Protein AF-A4FJ03-F1 (afdb_monomer)

Solvent-accessible surface area (backbone atoms only — not comparable to full-atom values): 11197 Å² total; per-residue (Å²): 90,63,59,44,37,40,49,72,40,82,61,63,78,60,48,74,71,45,97,68,66,46,63,32,78,49,29,37,33,70,33,56,68,82,84,56,88,77,53,59,60,52,40,60,73,60,48,38,46,73,38,37,24,87,72,38,67,90,40,53,57,73,61,52,56,50,44,58,73,65,70,53,62,38,28,25,40,35,43,42,40,52,35,31,14,28,83,81,46,68,34,20,91,61,77,44,63,77,30,28,48,73,65,45,50,51,47,42,54,51,55,47,55,75,72,27,47,70,80,40,80,44,81,40,63,72,44,66,58,69,61,55,51,50,48,55,66,59,54,71,68,64,73,94,72,84,91,83,81,85,92,80,81,79,86,80,87,77,93,70,84,61,78,41,36,42,34,62,57,84,74,83,76,91,83,77,84,76,83,82,81,89,84,135

Nearest PDB structures (foldseek):
  6ksy-assembly2_C-2  TM=9.188E-01  e=6.940E-09  Zymomonas mobilis subsp. mobilis ZM4 = ATCC 31821
  8d27-assembly1_B  TM=8.259E-01  e=1.293E-06  Fusobacterium nucleatum subsp. nucleatum ATCC 25586
  5hja-assembly1_A  TM=8.657E-01  e=2.788E-05  Leishmania mexicana
  1wog-assembly1_D  TM=7.530E-01  e=7.429E-05  Deinococcus radiodurans
  3pzl-assembly1_B  TM=8.247E-01  e=4.629E-04  Thermoplasma volcanium GSS1

Structure (mmCIF, N/CA/C/O backbone):
data_AF-A4FJ03-F1
#
_entry.id   AF-A4FJ03-F1
#
loop_
_atom_site.group_PDB
_atom_site.id
_atom_site.type_symbol
_atom_site.label_atom_id
_atom_site.label_alt_id
_atom_site.label_comp_id
_atom_site.label_asym_id
_atom_site.label_entity_id
_atom_site.label_seq_id
_atom_site.pdbx_PDB_ins_code
_atom_site.Cartn_x
_atom_site.Cartn_y
_atom_site.Cartn_z
_atom_site.occupancy
_atom_site.B_iso_or_equiv
_atom_site.auth_seq_id
_atom_site.auth_comp_id
_atom_site.auth_asym_id
_atom_site.auth_atom_id
_atom_site.pdbx_PDB_model_num
ATOM 1 N N . MET A 1 1 ? -9.365 5.877 -9.205 1.00 68.94 1 MET A N 1
ATOM 2 C CA . MET A 1 1 ? -10.787 6.092 -8.825 1.00 68.94 1 MET A CA 1
ATOM 3 C C . MET A 1 1 ? -11.350 5.118 -7.791 1.00 68.94 1 MET A C 1
ATOM 5 O O . MET A 1 1 ? -12.146 5.593 -7.007 1.00 68.94 1 MET A O 1
ATOM 9 N N . ALA A 1 2 ? -11.037 3.813 -7.716 1.00 87.62 2 ALA A N 1
ATOM 10 C CA . ALA A 1 2 ? -11.718 2.992 -6.696 1.00 87.62 2 ALA A CA 1
ATOM 11 C C . ALA A 1 2 ? -11.346 3.271 -5.221 1.00 87.62 2 ALA A C 1
ATOM 13 O O . ALA A 1 2 ? -12.188 3.009 -4.383 1.00 87.62 2 ALA A O 1
ATOM 14 N N . VAL A 1 3 ? -10.202 3.879 -4.867 1.00 88.81 3 VAL A N 1
ATOM 15 C CA . VAL A 1 3 ? -9.975 4.347 -3.478 1.00 88.81 3 VAL A CA 1
ATOM 16 C C . VAL A 1 3 ? -10.935 5.485 -3.157 1.00 88.81 3 VAL A C 1
ATOM 18 O O . VAL A 1 3 ? -11.592 5.431 -2.132 1.00 88.81 3 VAL A O 1
ATOM 21 N N . ALA A 1 4 ? -11.108 6.427 -4.094 1.00 89.19 4 ALA A N 1
ATOM 22 C CA . ALA A 1 4 ? -12.116 7.476 -4.003 1.00 89.19 4 ALA A CA 1
ATOM 23 C C . ALA A 1 4 ? -13.517 6.865 -3.863 1.00 89.19 4 ALA A C 1
ATOM 25 O O . ALA A 1 4 ? -14.278 7.277 -2.999 1.00 89.19 4 ALA A O 1
ATOM 26 N N . ALA A 1 5 ? -13.830 5.827 -4.649 1.00 91.88 5 ALA A N 1
ATOM 27 C CA . ALA A 1 5 ? -15.105 5.128 -4.535 1.00 91.88 5 ALA A CA 1
ATOM 28 C C . ALA A 1 5 ? -15.288 4.494 -3.144 1.00 91.88 5 ALA A C 1
ATOM 30 O O . ALA A 1 5 ? -16.299 4.710 -2.483 1.00 91.88 5 ALA A O 1
ATOM 31 N N . LEU A 1 6 ? -14.279 3.772 -2.658 1.00 92.69 6 LEU A N 1
ATOM 32 C CA . LEU A 1 6 ? -14.302 3.150 -1.338 1.00 92.69 6 LEU A CA 1
ATOM 33 C C . LEU A 1 6 ? -14.441 4.177 -0.214 1.00 92.69 6 LEU A C 1
ATOM 35 O O . LEU A 1 6 ? -15.048 3.850 0.797 1.00 92.69 6 LEU A O 1
ATOM 39 N N . THR A 1 7 ? -13.952 5.405 -0.389 1.00 92.56 7 THR A N 1
ATOM 40 C CA . THR A 1 7 ? -14.079 6.485 0.600 1.00 92.56 7 THR A CA 1
ATOM 41 C C . THR A 1 7 ? -15.300 7.389 0.403 1.00 92.56 7 THR A C 1
ATOM 43 O O . THR A 1 7 ? -15.444 8.386 1.104 1.00 92.56 7 THR A O 1
ATOM 46 N N . GLY A 1 8 ? -16.228 7.028 -0.491 1.00 92.06 8 GLY A N 1
ATOM 47 C CA . GLY A 1 8 ? -17.491 7.753 -0.682 1.00 92.06 8 GLY A CA 1
ATOM 48 C C . GLY A 1 8 ? -17.429 8.933 -1.658 1.00 92.06 8 GLY A C 1
ATOM 49 O O . GLY A 1 8 ? -18.324 9.776 -1.662 1.00 92.06 8 GLY A O 1
ATOM 50 N N . HIS A 1 9 ? -16.398 9.000 -2.497 1.00 89.50 9 HIS A N 1
ATOM 51 C CA . HIS A 1 9 ? -16.219 10.016 -3.534 1.00 89.50 9 HIS A CA 1
ATOM 52 C C . HIS A 1 9 ? -16.347 9.423 -4.949 1.00 89.50 9 HIS A C 1
ATOM 54 O O . HIS A 1 9 ? -16.218 8.219 -5.172 1.00 89.50 9 HIS A O 1
ATOM 60 N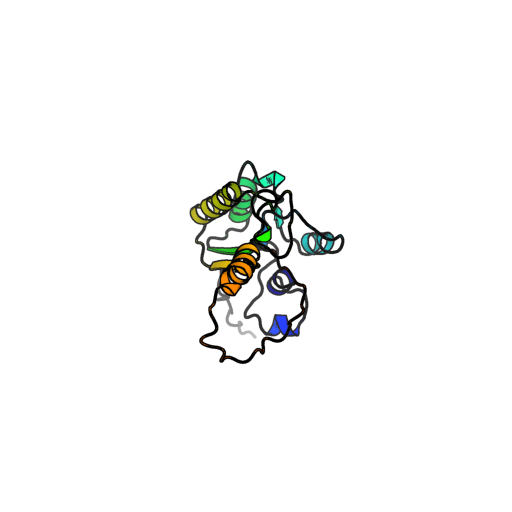 N . GLY A 1 10 ? -16.564 10.278 -5.947 1.00 87.25 10 GLY A N 1
ATOM 61 C CA . GLY A 1 10 ? -16.656 9.871 -7.351 1.00 87.25 10 GLY A CA 1
ATOM 62 C C . GLY A 1 10 ? -18.088 9.625 -7.828 1.00 87.25 10 GLY A C 1
ATOM 63 O O . GLY A 1 10 ? -19.012 10.316 -7.412 1.00 87.25 10 GLY A O 1
ATOM 64 N N . ASP A 1 11 ? -18.244 8.691 -8.766 1.00 90.75 11 ASP A N 1
ATOM 65 C CA . ASP A 1 11 ? -19.493 8.462 -9.501 1.00 90.75 11 ASP A CA 1
ATOM 66 C C . ASP A 1 11 ? -20.596 7.852 -8.602 1.00 90.75 11 ASP A C 1
ATOM 68 O O . ASP A 1 11 ? -20.376 6.768 -8.047 1.00 90.75 11 ASP A O 1
ATOM 72 N N . PRO A 1 12 ? -21.773 8.498 -8.463 1.00 92.75 12 PRO A N 1
ATOM 73 C CA . PRO A 1 12 ? -22.887 7.985 -7.664 1.00 92.75 12 PRO A CA 1
ATOM 74 C C . PRO A 1 12 ? -23.371 6.593 -8.084 1.00 92.75 12 PRO A C 1
ATOM 76 O O . PRO A 1 12 ? -23.696 5.789 -7.213 1.00 92.75 12 PRO A O 1
ATOM 79 N N . ASP A 1 13 ? -23.352 6.268 -9.379 1.00 95.00 13 ASP A N 1
ATOM 80 C CA . ASP A 1 13 ? -23.818 4.967 -9.871 1.00 95.00 13 ASP A CA 1
ATOM 81 C C . ASP A 1 13 ? -22.894 3.841 -9.382 1.00 95.00 13 ASP A C 1
ATOM 83 O O . ASP A 1 13 ? -23.335 2.722 -9.131 1.00 95.00 13 ASP A O 1
ATOM 87 N N . VAL A 1 14 ? -21.599 4.129 -9.207 1.00 93.12 14 VAL A N 1
ATOM 88 C CA . VAL A 1 14 ? -20.645 3.185 -8.607 1.00 93.12 14 VAL A CA 1
ATOM 89 C C . VAL A 1 14 ? -20.855 3.093 -7.097 1.00 93.12 14 VAL A C 1
ATOM 91 O O . VAL A 1 14 ? -20.795 1.995 -6.547 1.00 93.12 14 VAL A O 1
ATOM 94 N N . GLN A 1 15 ? -21.119 4.221 -6.432 1.00 92.19 15 GLN A N 1
ATOM 95 C CA . GLN A 1 15 ? -21.373 4.265 -4.988 1.00 92.19 15 GLN A CA 1
ATOM 96 C C . GLN A 1 15 ? -22.593 3.430 -4.592 1.00 92.19 15 GLN A C 1
ATOM 98 O O . GLN A 1 15 ? -22.528 2.677 -3.625 1.00 92.19 15 GLN A O 1
ATOM 103 N N . GLU A 1 16 ? -23.677 3.503 -5.366 1.00 95.31 16 GLU A N 1
ATOM 104 C CA . GLU A 1 16 ? -24.904 2.734 -5.116 1.00 95.31 16 GLU A CA 1
ATOM 105 C C . GLU A 1 16 ? -24.701 1.211 -5.206 1.00 95.31 16 GLU A C 1
ATOM 107 O O . GLU A 1 16 ? -25.485 0.446 -4.640 1.00 95.31 16 GLU A O 1
ATOM 112 N N . LEU A 1 17 ? -23.643 0.753 -5.886 1.00 95.75 17 LEU A N 1
ATOM 113 C CA . LEU A 1 17 ? -23.287 -0.666 -5.979 1.00 95.75 17 LEU A CA 1
ATOM 114 C C . LEU A 1 17 ? -22.451 -1.156 -4.789 1.00 95.75 17 LEU A C 1
ATOM 116 O O . LEU A 1 17 ? -22.337 -2.370 -4.588 1.00 95.75 17 LEU A O 1
ATOM 120 N N . LEU A 1 18 ? -21.839 -0.250 -4.020 1.00 93.75 18 LEU A N 1
ATOM 121 C CA . LEU A 1 18 ? -21.012 -0.617 -2.877 1.00 93.75 18 LEU A CA 1
ATOM 122 C C . LEU A 1 18 ? -21.900 -0.933 -1.664 1.00 93.75 18 LEU A C 1
ATOM 124 O O . LEU A 1 18 ? -22.773 -0.144 -1.308 1.00 93.75 18 LEU A O 1
ATOM 128 N N . PRO A 1 19 ? -21.667 -2.057 -0.964 1.00 94.38 19 PRO A N 1
ATOM 129 C CA . PRO A 1 19 ? -22.445 -2.392 0.228 1.00 94.38 19 PRO A CA 1
ATOM 130 C C . PRO A 1 19 ? -22.163 -1.443 1.404 1.00 94.38 19 PRO A C 1
ATOM 132 O O . PRO A 1 19 ? -22.978 -1.346 2.319 1.00 94.38 19 PRO A O 1
ATOM 135 N N . ALA A 1 20 ? -21.001 -0.784 1.399 1.00 93.94 20 ALA A N 1
ATOM 136 C CA . ALA A 1 20 ? -20.581 0.223 2.364 1.00 93.94 20 ALA A CA 1
ATOM 137 C C . ALA A 1 20 ? -19.371 1.002 1.822 1.00 93.94 20 ALA A C 1
ATOM 139 O O . ALA A 1 20 ? -18.663 0.529 0.930 1.00 93.94 20 ALA A O 1
ATOM 140 N N . THR A 1 21 ? -19.104 2.157 2.427 1.00 93.69 21 THR A N 1
ATOM 141 C CA . THR A 1 21 ? -17.861 2.920 2.271 1.00 93.69 21 THR A CA 1
ATOM 142 C C . THR A 1 21 ? -16.970 2.763 3.508 1.00 93.69 21 THR A C 1
ATOM 144 O O . THR A 1 21 ? -17.411 2.336 4.580 1.00 93.69 21 THR A O 1
ATOM 147 N N . VAL A 1 22 ? -15.694 3.101 3.352 1.00 92.75 22 VAL A N 1
ATOM 148 C CA . VAL A 1 22 ? -14.667 3.115 4.393 1.00 92.75 22 VAL A CA 1
ATOM 149 C C . VAL A 1 22 ? -14.332 4.565 4.713 1.00 92.75 22 VAL A C 1
ATOM 151 O O . VAL A 1 22 ? -14.147 5.382 3.816 1.00 92.75 22 VAL A O 1
ATOM 154 N N . SER A 1 23 ? -14.248 4.889 5.999 1.00 93.06 23 SER A N 1
ATOM 155 C CA . SER A 1 23 ? -13.861 6.231 6.427 1.00 93.06 23 SER A CA 1
ATOM 156 C C . SER A 1 23 ? -12.424 6.551 5.973 1.00 93.06 23 SER A C 1
ATOM 158 O O . SER A 1 23 ? -11.557 5.687 6.139 1.00 93.06 23 SER A O 1
ATOM 160 N N . PRO A 1 24 ? -12.137 7.743 5.414 1.00 92.12 24 PRO A N 1
ATOM 161 C CA . PRO A 1 24 ? -10.805 8.090 4.907 1.00 92.12 24 PRO A CA 1
ATOM 162 C C . PRO A 1 24 ? -9.660 7.950 5.921 1.00 92.12 24 PRO A C 1
ATOM 164 O O . PRO A 1 24 ? -8.571 7.528 5.547 1.00 92.12 24 PRO A O 1
ATOM 167 N N . ASP A 1 25 ? -9.912 8.214 7.207 1.00 91.62 25 ASP A N 1
ATOM 168 C CA . ASP A 1 25 ? -8.947 8.055 8.309 1.00 91.62 25 ASP A CA 1
ATOM 169 C C . ASP A 1 25 ? -8.530 6.593 8.551 1.00 91.62 25 ASP A C 1
ATOM 171 O O . ASP A 1 25 ? -7.513 6.332 9.194 1.00 91.62 25 ASP A O 1
ATOM 175 N N . ARG A 1 26 ? -9.289 5.638 8.000 1.00 94.81 26 ARG A N 1
ATOM 176 C CA . ARG A 1 26 ? -8.993 4.197 8.012 1.00 94.81 26 ARG A CA 1
ATOM 177 C C . ARG A 1 26 ? -8.372 3.707 6.704 1.00 94.81 26 ARG A C 1
ATOM 179 O O . ARG A 1 26 ? -8.191 2.509 6.517 1.00 94.81 26 ARG A O 1
ATOM 186 N N . VAL A 1 27 ? -8.023 4.608 5.791 1.00 95.06 27 VAL A N 1
ATOM 187 C CA . VAL A 1 27 ? -7.336 4.274 4.542 1.00 95.06 27 VAL A CA 1
ATOM 188 C C . VAL A 1 27 ? -5.944 4.893 4.552 1.00 95.06 27 VAL A C 1
ATOM 190 O O . VAL A 1 27 ? -5.784 6.077 4.840 1.00 95.06 27 VAL A O 1
ATOM 193 N N . ALA A 1 28 ? -4.939 4.090 4.197 1.00 94.94 28 ALA A N 1
ATOM 194 C CA . ALA A 1 28 ? -3.577 4.560 3.999 1.00 94.94 28 ALA A CA 1
ATOM 195 C C . ALA A 1 28 ? -3.075 4.242 2.584 1.00 94.94 28 ALA A C 1
ATOM 197 O O . ALA A 1 28 ? -3.330 3.179 2.016 1.00 94.94 28 ALA A O 1
ATOM 198 N N . LEU A 1 29 ? -2.315 5.164 2.006 1.00 94.38 29 LEU A N 1
ATOM 199 C CA . LEU A 1 29 ? -1.555 4.940 0.782 1.00 94.38 29 LEU A CA 1
ATOM 200 C C . LEU A 1 29 ? -0.096 4.698 1.166 1.00 94.38 29 LEU A C 1
ATOM 202 O O . LEU A 1 29 ? 0.567 5.591 1.682 1.00 94.38 29 LEU A O 1
ATOM 206 N N . VAL A 1 30 ? 0.402 3.485 0.940 1.00 95.75 30 VAL A N 1
ATOM 207 C CA . VAL A 1 30 ? 1.721 3.044 1.416 1.00 95.75 30 VAL A CA 1
ATOM 208 C C . VAL A 1 30 ? 2.661 2.858 0.227 1.00 95.75 30 VAL A C 1
ATOM 210 O O . VAL A 1 30 ? 2.329 2.137 -0.709 1.00 95.75 30 VAL A O 1
ATOM 213 N N . GLY A 1 31 ? 3.834 3.493 0.267 1.00 93.88 31 GLY A N 1
ATOM 214 C CA . GLY A 1 31 ? 4.833 3.443 -0.807 1.00 93.88 31 GLY A CA 1
ATOM 215 C C . GLY A 1 31 ? 4.551 4.402 -1.967 1.00 93.88 31 GLY A C 1
ATOM 216 O O . GLY A 1 31 ? 5.030 4.194 -3.078 1.00 93.88 31 GLY A O 1
ATOM 217 N N . LEU A 1 32 ? 3.769 5.453 -1.733 1.00 88.62 32 LEU A N 1
ATOM 218 C CA . LEU A 1 32 ? 3.330 6.376 -2.776 1.00 88.62 32 LEU A CA 1
ATOM 219 C C . LEU A 1 32 ? 4.473 7.301 -3.236 1.00 88.62 32 LEU A C 1
ATOM 221 O O . LEU A 1 32 ? 5.023 8.042 -2.427 1.00 88.62 32 LEU A O 1
ATOM 225 N N . HIS A 1 33 ? 4.840 7.254 -4.524 1.00 86.75 33 HIS A N 1
ATOM 226 C CA . HIS A 1 33 ? 6.051 7.926 -5.042 1.00 86.75 33 HIS A CA 1
ATOM 227 C C . HIS A 1 33 ? 5.949 8.484 -6.467 1.00 86.75 33 HIS A C 1
ATOM 229 O O . HIS A 1 33 ? 6.911 9.036 -6.993 1.00 86.75 33 HIS A O 1
ATOM 235 N N . SER A 1 34 ? 4.781 8.369 -7.090 1.00 76.81 34 SER A N 1
ATOM 236 C CA . SER A 1 34 ? 4.506 8.895 -8.423 1.00 76.81 34 SER A CA 1
ATOM 237 C C . SER A 1 34 ? 3.110 9.514 -8.393 1.00 76.81 34 SER A C 1
ATOM 239 O O . SER A 1 34 ? 2.159 8.870 -7.953 1.00 76.81 34 SER A O 1
ATOM 241 N N . TRP A 1 35 ? 2.989 10.780 -8.780 1.00 68.94 35 TRP A N 1
ATOM 242 C CA . TRP A 1 35 ? 1.740 11.539 -8.729 1.00 68.94 35 TRP A CA 1
ATOM 243 C C . TRP A 1 35 ? 1.594 12.415 -9.966 1.00 68.94 35 TRP A C 1
ATOM 245 O O . TRP A 1 35 ? 2.586 12.807 -10.586 1.00 68.94 35 TRP A O 1
ATOM 255 N N . THR A 1 36 ? 0.351 12.783 -10.263 1.00 61.31 36 THR A N 1
ATOM 256 C CA . THR A 1 36 ? 0.040 13.975 -11.052 1.00 61.31 36 THR A CA 1
ATOM 257 C C . THR A 1 36 ? -0.400 15.114 -10.125 1.00 61.31 36 THR A C 1
ATOM 259 O O . THR A 1 36 ? -0.821 14.874 -8.993 1.00 61.31 36 THR A O 1
ATOM 262 N N . ASP A 1 37 ? -0.295 16.364 -10.585 1.00 56.03 37 ASP A N 1
ATOM 263 C CA . ASP A 1 37 ? -0.605 17.554 -9.772 1.00 56.03 37 ASP A CA 1
ATOM 264 C C . ASP A 1 37 ? -2.053 17.570 -9.232 1.00 56.03 37 ASP A C 1
ATOM 266 O O . ASP A 1 37 ? -2.319 18.166 -8.188 1.00 56.03 37 ASP A O 1
ATOM 270 N N . ASP A 1 38 ? -2.979 16.873 -9.899 1.00 58.91 38 ASP A N 1
ATOM 271 C CA . ASP A 1 38 ? -4.396 16.785 -9.522 1.00 58.91 38 ASP A CA 1
ATOM 272 C C . ASP A 1 38 ? -4.673 15.757 -8.409 1.00 58.91 38 ASP A C 1
ATOM 274 O O . ASP A 1 38 ? -5.737 15.769 -7.784 1.00 58.91 38 ASP A O 1
ATOM 278 N N . ASP A 1 39 ? -3.737 14.848 -8.144 1.00 64.62 39 ASP A N 1
ATOM 279 C CA . ASP A 1 39 ? -3.959 13.746 -7.212 1.00 64.62 39 ASP A CA 1
ATOM 280 C C . ASP A 1 39 ? -3.667 14.149 -5.745 1.00 64.62 39 ASP A C 1
ATOM 282 O O . ASP A 1 39 ? -4.349 13.699 -4.819 1.00 64.62 39 ASP A O 1
ATOM 286 N N . PHE A 1 40 ? -2.696 15.049 -5.533 1.00 58.91 40 PHE A N 1
ATOM 287 C CA . PHE A 1 40 ? -2.266 15.539 -4.212 1.00 58.91 40 PHE A CA 1
ATOM 288 C C . PHE A 1 40 ? -3.360 16.277 -3.416 1.00 58.91 40 PHE A C 1
ATOM 290 O O . PHE A 1 40 ? -3.525 15.981 -2.228 1.00 58.91 40 PHE A O 1
ATOM 297 N N . PRO A 1 41 ? -4.110 17.231 -4.010 1.00 63.53 41 PRO A N 1
ATOM 298 C CA . PRO A 1 41 ? -5.115 17.998 -3.278 1.00 63.53 41 PRO A CA 1
ATOM 299 C C . PRO A 1 41 ? -6.234 17.111 -2.733 1.00 63.53 41 PRO A C 1
ATOM 301 O O . PRO A 1 41 ? -6.651 17.293 -1.596 1.00 63.53 41 PRO A O 1
ATOM 304 N N . ASN A 1 42 ? -6.655 16.108 -3.506 1.00 73.50 42 ASN A N 1
ATOM 305 C CA . ASN A 1 42 ? -7.782 15.244 -3.161 1.00 73.50 42 ASN A CA 1
ATOM 306 C C . ASN A 1 42 ? -7.478 14.336 -1.962 1.00 73.50 42 ASN A C 1
ATOM 308 O O . ASN A 1 42 ? -8.279 14.242 -1.041 1.00 73.50 42 ASN A O 1
ATOM 312 N N . VAL A 1 43 ? -6.309 13.688 -1.933 1.00 76.62 43 VAL A N 1
ATOM 313 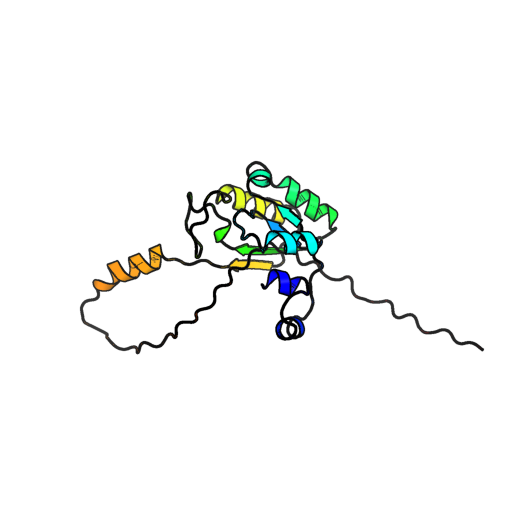C CA . VAL A 1 43 ? -5.944 12.769 -0.835 1.00 76.62 43 VAL A CA 1
ATOM 314 C C . VAL A 1 43 ? -5.797 13.518 0.488 1.00 76.62 43 VAL A C 1
ATOM 316 O O . VAL A 1 43 ? -6.306 13.058 1.512 1.00 76.62 43 VAL A O 1
ATOM 319 N N . ALA A 1 44 ? -5.172 14.698 0.454 1.00 75.88 44 ALA A N 1
ATOM 320 C CA . ALA A 1 44 ? -5.057 15.558 1.625 1.00 75.88 44 ALA A CA 1
ATOM 321 C C . ALA A 1 44 ? -6.419 16.129 2.064 1.00 75.88 44 ALA A C 1
ATOM 323 O O . ALA A 1 44 ? -6.716 16.135 3.256 1.00 75.88 44 ALA A O 1
ATOM 324 N N . GLU A 1 45 ? -7.261 16.571 1.122 1.00 84.94 45 GLU A N 1
ATOM 325 C CA . GLU A 1 45 ? -8.607 17.092 1.405 1.00 84.94 45 GLU A CA 1
ATOM 326 C C . GLU A 1 45 ? -9.523 16.025 2.014 1.00 84.94 45 GLU A C 1
ATOM 328 O O . GLU A 1 45 ? -10.281 16.314 2.939 1.00 84.94 45 GLU A O 1
ATOM 333 N N . TRP A 1 46 ? -9.431 14.783 1.536 1.00 87.12 46 TRP A N 1
ATOM 334 C CA . TRP A 1 46 ? -10.233 13.673 2.049 1.00 87.12 46 TRP A CA 1
ATOM 335 C C . TRP A 1 46 ? -9.724 13.143 3.392 1.00 87.12 46 TRP A C 1
ATOM 337 O O . TRP A 1 46 ? -10.443 12.399 4.049 1.00 87.12 46 TRP A O 1
ATOM 347 N N . GLY A 1 47 ? -8.520 13.529 3.828 1.00 88.44 47 GLY A N 1
ATOM 348 C CA . GLY A 1 47 ? -7.930 13.069 5.087 1.00 88.44 47 GLY A CA 1
ATOM 349 C C . GLY A 1 47 ? -7.373 11.645 5.022 1.00 88.44 47 GLY A C 1
ATOM 350 O O . GLY A 1 47 ? -7.313 10.966 6.045 1.00 88.44 47 GLY A O 1
ATOM 351 N N . ILE A 1 48 ? -6.982 11.184 3.830 1.00 91.00 48 ILE A N 1
ATOM 352 C CA . ILE A 1 48 ? -6.343 9.878 3.641 1.00 91.00 48 ILE A CA 1
ATOM 353 C C . ILE A 1 48 ? -4.862 10.004 4.003 1.00 91.00 48 ILE A C 1
ATOM 355 O O . ILE A 1 48 ? -4.153 10.868 3.482 1.00 91.00 48 ILE A O 1
ATOM 359 N N . GLN A 1 49 ? -4.376 9.113 4.867 1.00 91.44 49 GLN A N 1
ATOM 360 C CA . GLN A 1 49 ? -2.966 9.101 5.243 1.00 91.44 49 GLN A CA 1
ATOM 361 C C . GLN A 1 49 ? -2.114 8.558 4.087 1.00 91.44 49 GLN A C 1
ATOM 363 O O . GLN A 1 49 ? -2.471 7.571 3.446 1.00 91.44 49 GLN A O 1
ATOM 368 N N . SER A 1 50 ? -0.954 9.159 3.831 1.00 92.06 50 SER A N 1
ATOM 369 C CA . SER A 1 50 ? 0.002 8.656 2.840 1.00 92.06 50 SER A CA 1
ATOM 370 C C . SER A 1 50 ? 1.397 8.530 3.432 1.00 92.06 50 SER A C 1
ATOM 372 O O . SER A 1 50 ? 1.804 9.391 4.208 1.00 92.06 50 SER A O 1
ATOM 374 N N . PHE A 1 51 ? 2.123 7.498 3.014 1.00 94.00 51 PHE A N 1
ATOM 375 C CA . PHE A 1 51 ? 3.505 7.231 3.391 1.00 94.00 51 PHE A CA 1
ATOM 376 C C . PHE A 1 51 ? 4.330 6.987 2.127 1.00 94.00 51 PHE A C 1
ATOM 378 O O . PHE A 1 51 ? 4.027 6.077 1.344 1.00 94.00 51 PHE A O 1
ATOM 385 N N . GLY A 1 52 ? 5.362 7.799 1.920 1.00 94.12 52 GLY A N 1
ATOM 386 C CA . GLY A 1 52 ? 6.274 7.653 0.787 1.00 94.12 52 GLY A CA 1
ATOM 387 C C . GLY A 1 52 ? 7.346 6.585 1.030 1.00 94.12 52 GLY A C 1
ATOM 388 O O . GLY A 1 52 ? 7.569 6.180 2.174 1.00 94.12 52 GLY A O 1
ATOM 389 N N . PRO A 1 53 ? 8.066 6.131 -0.013 1.00 95.00 53 PRO A N 1
ATOM 390 C CA . PRO A 1 53 ? 9.166 5.190 0.153 1.00 95.00 53 PRO A CA 1
ATOM 391 C C . PRO A 1 53 ? 10.212 5.669 1.153 1.00 95.00 53 PRO A C 1
ATOM 393 O O . PRO A 1 53 ? 10.614 4.885 2.001 1.00 95.00 53 PRO A O 1
ATOM 396 N N . ASP A 1 54 ? 10.603 6.944 1.131 1.00 95.62 54 ASP A N 1
ATOM 397 C CA . ASP A 1 54 ? 11.663 7.474 2.003 1.00 95.62 54 ASP A CA 1
ATOM 398 C C . ASP A 1 54 ? 11.365 7.316 3.503 1.00 95.62 54 ASP A C 1
ATOM 400 O O . ASP A 1 54 ? 12.277 7.078 4.294 1.00 95.62 54 ASP A O 1
ATOM 404 N N . GLU A 1 55 ? 10.090 7.364 3.894 1.00 96.69 55 GLU A N 1
ATOM 405 C CA . GLU A 1 55 ? 9.648 7.115 5.273 1.00 96.69 55 GLU A CA 1
ATOM 406 C C . GLU A 1 55 ? 9.701 5.627 5.642 1.00 96.69 55 GLU A C 1
ATOM 408 O O . GLU A 1 55 ? 9.795 5.263 6.816 1.00 96.69 55 GLU A O 1
ATOM 413 N N . LEU A 1 56 ? 9.641 4.762 4.629 1.00 97.50 56 LEU A N 1
ATOM 414 C CA . LEU A 1 56 ? 9.406 3.335 4.768 1.00 97.50 56 LEU A CA 1
ATOM 415 C C . LEU A 1 56 ? 10.625 2.471 4.443 1.00 97.50 56 LEU A C 1
ATOM 417 O O . LEU A 1 56 ? 10.653 1.314 4.839 1.00 97.50 56 LEU A O 1
ATOM 421 N N . ARG A 1 57 ? 11.665 2.967 3.762 1.00 96.44 57 ARG A N 1
ATOM 422 C CA . ARG A 1 57 ? 12.827 2.136 3.374 1.00 96.44 57 ARG A CA 1
ATOM 423 C C . ARG A 1 57 ? 13.475 1.442 4.571 1.00 96.44 57 ARG A C 1
ATOM 425 O O . ARG A 1 57 ? 13.714 0.234 4.557 1.00 96.44 57 ARG A O 1
ATOM 432 N N . ALA A 1 58 ? 13.679 2.185 5.656 1.00 97.69 58 ALA A N 1
ATOM 433 C CA . ALA A 1 58 ? 14.363 1.688 6.848 1.00 97.69 58 ALA A CA 1
ATOM 434 C C . ALA A 1 58 ? 13.438 1.035 7.892 1.00 97.69 58 ALA A C 1
ATOM 436 O O . ALA A 1 58 ? 13.932 0.360 8.794 1.00 97.69 58 ALA A O 1
ATOM 437 N N . THR A 1 59 ? 12.121 1.251 7.823 1.00 98.06 59 THR A N 1
ATOM 438 C CA . THR A 1 59 ? 11.193 0.872 8.899 1.00 98.06 59 THR A CA 1
ATOM 439 C C . THR A 1 59 ? 9.743 0.812 8.424 1.00 98.06 59 THR A C 1
ATOM 441 O O . THR A 1 59 ? 9.369 1.508 7.492 1.00 98.06 59 THR A O 1
ATOM 444 N N . THR A 1 60 ? 8.905 0.025 9.099 1.00 98.12 60 THR A N 1
ATOM 445 C CA . THR A 1 60 ? 7.441 0.022 8.901 1.00 98.12 60 THR A CA 1
ATOM 446 C C . THR A 1 60 ? 6.716 0.846 9.977 1.00 98.12 60 THR A C 1
ATOM 448 O O . THR A 1 60 ? 5.494 0.974 9.954 1.00 98.12 60 THR A O 1
ATOM 451 N N . ARG A 1 61 ? 7.449 1.440 10.935 1.00 98.25 61 ARG A N 1
ATOM 452 C CA . ARG A 1 61 ? 6.844 2.096 12.106 1.00 98.25 61 ARG A CA 1
ATOM 453 C C . ARG A 1 61 ? 5.770 3.145 11.802 1.00 98.25 61 ARG A C 1
ATOM 455 O O . ARG A 1 61 ? 4.740 3.048 12.456 1.00 98.25 61 ARG A O 1
ATOM 462 N N . PRO A 1 62 ? 5.927 4.063 10.828 1.00 97.88 62 PRO A N 1
ATOM 463 C CA . PRO A 1 62 ? 4.890 5.057 10.540 1.00 97.88 62 PRO A CA 1
ATOM 464 C C . PRO A 1 62 ? 3.522 4.435 10.214 1.00 97.88 62 PRO A C 1
ATOM 466 O O . PRO A 1 62 ? 2.493 4.911 10.688 1.00 97.88 62 PRO A O 1
ATOM 469 N N . VAL A 1 63 ? 3.516 3.326 9.464 1.00 97.00 63 VAL A N 1
ATOM 470 C CA . VAL A 1 63 ? 2.291 2.588 9.113 1.00 97.00 63 VAL A CA 1
ATOM 471 C C . VAL A 1 63 ? 1.708 1.890 10.338 1.00 97.00 63 VAL A C 1
ATOM 473 O O . VAL A 1 63 ? 0.500 1.930 10.544 1.00 97.00 63 VAL A O 1
ATOM 476 N N . LEU A 1 64 ? 2.555 1.274 11.167 1.00 97.38 64 LEU A N 1
ATOM 477 C CA . LEU A 1 64 ? 2.111 0.575 12.376 1.00 97.38 64 LEU A CA 1
ATOM 478 C C . LEU A 1 64 ? 1.563 1.537 13.438 1.00 97.38 64 LEU A C 1
ATOM 480 O O . LEU A 1 64 ? 0.559 1.227 14.067 1.00 97.38 64 LEU A O 1
ATOM 484 N N . ASP A 1 65 ? 2.192 2.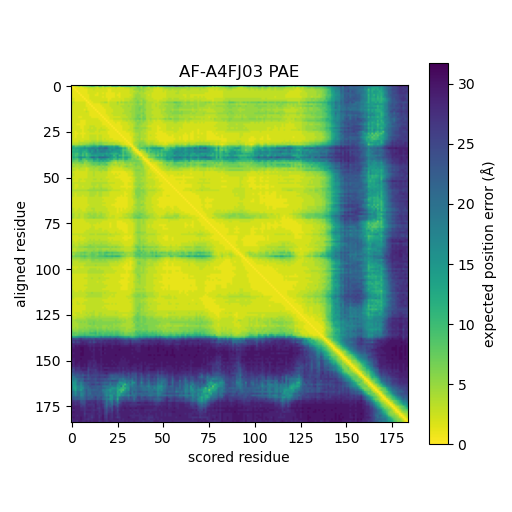702 13.617 1.00 97.81 65 ASP A N 1
ATOM 485 C CA . ASP A 1 65 ? 1.732 3.744 14.544 1.00 97.81 65 ASP A CA 1
ATOM 486 C C . ASP A 1 65 ? 0.356 4.277 14.114 1.00 97.81 65 ASP A C 1
ATOM 488 O O . ASP A 1 65 ? -0.544 4.440 14.938 1.00 97.81 65 ASP A O 1
ATOM 492 N N . TRP A 1 66 ? 0.171 4.505 12.809 1.00 97.06 66 TRP A N 1
ATOM 493 C CA . TRP A 1 66 ? -1.129 4.877 12.252 1.00 97.06 66 TRP A CA 1
ATOM 494 C C . TRP A 1 66 ? -2.170 3.775 12.463 1.00 97.06 66 TRP A C 1
ATOM 496 O O . TRP A 1 66 ? -3.257 4.059 12.966 1.00 97.06 66 TRP A O 1
ATOM 506 N N . LEU A 1 67 ? -1.835 2.522 12.143 1.00 95.81 67 LEU A N 1
ATOM 507 C CA . LEU A 1 67 ? -2.741 1.385 12.301 1.00 95.81 67 LEU A CA 1
ATOM 508 C C . LEU A 1 67 ? -3.193 1.230 13.759 1.00 95.81 67 LEU A C 1
ATOM 510 O O . LEU A 1 67 ? -4.389 1.096 14.016 1.00 95.81 67 LEU A O 1
ATOM 514 N N . GLU A 1 68 ? -2.267 1.337 14.714 1.00 95.31 68 GLU A N 1
ATOM 515 C CA . GLU A 1 68 ? -2.573 1.314 16.146 1.00 95.31 68 GLU A CA 1
ATOM 516 C C . GLU A 1 68 ? -3.505 2.470 16.546 1.00 95.31 68 GLU A C 1
ATOM 518 O O . GLU A 1 68 ? -4.502 2.250 17.238 1.00 95.31 68 GLU A O 1
ATOM 523 N N . ALA A 1 69 ? -3.250 3.686 16.049 1.00 95.62 69 ALA A N 1
ATOM 524 C CA . ALA A 1 69 ? -4.079 4.859 16.328 1.00 95.62 69 ALA A CA 1
ATOM 525 C C . ALA A 1 69 ? -5.521 4.731 15.800 1.00 95.62 69 ALA A C 1
ATOM 527 O O . ALA A 1 69 ? -6.438 5.301 16.395 1.00 95.62 69 ALA A O 1
ATOM 528 N N . THR A 1 70 ? -5.749 3.964 14.727 1.00 93.94 70 THR A N 1
ATOM 529 C CA . THR A 1 70 ? -7.112 3.698 14.227 1.00 93.94 70 THR A CA 1
ATOM 530 C C . THR A 1 70 ? -7.926 2.766 15.137 1.00 93.94 70 THR A C 1
ATOM 532 O O . THR A 1 70 ? -9.156 2.721 15.033 1.00 93.94 70 THR A O 1
ATOM 535 N N . GLY A 1 71 ? -7.266 1.998 16.016 1.00 92.50 71 GLY A N 1
ATOM 536 C CA . GLY A 1 71 ? -7.895 0.959 16.839 1.00 92.50 71 GLY A CA 1
ATOM 537 C C . GLY A 1 71 ? -8.371 -0.268 16.048 1.00 92.50 71 GLY A C 1
ATOM 538 O O . GLY A 1 71 ? -9.160 -1.068 16.558 1.00 92.50 71 GLY A O 1
ATOM 539 N N . CYS A 1 72 ? -7.932 -0.412 14.798 1.00 89.94 72 CYS A N 1
ATOM 540 C CA . CYS A 1 72 ? -8.291 -1.519 13.926 1.00 89.94 72 CYS A CA 1
ATOM 541 C C . CYS A 1 72 ? -7.600 -2.829 14.305 1.00 89.94 72 CYS A C 1
ATOM 543 O O . CYS A 1 72 ? -6.387 -2.874 14.465 1.00 89.94 72 CYS A O 1
ATOM 545 N N . SER A 1 73 ? -8.367 -3.920 14.367 1.00 88.06 73 SER A N 1
ATOM 546 C CA . SER A 1 73 ? -7.837 -5.278 14.578 1.00 88.06 73 SER A CA 1
ATOM 547 C C . SER A 1 73 ? -7.778 -6.127 13.308 1.00 88.06 73 SER A C 1
ATOM 549 O O . SER A 1 73 ? -7.174 -7.197 13.320 1.00 88.06 73 SER A O 1
ATOM 551 N N . ARG A 1 74 ? -8.414 -5.668 12.224 1.00 95.88 74 ARG A N 1
ATOM 552 C CA . ARG A 1 74 ? -8.463 -6.339 10.923 1.00 95.88 74 ARG A CA 1
ATOM 553 C C . ARG A 1 74 ? -8.020 -5.384 9.832 1.00 95.88 74 ARG A C 1
ATOM 555 O O . ARG A 1 74 ? -8.391 -4.213 9.850 1.00 95.88 74 ARG A O 1
ATOM 562 N N . VAL A 1 75 ? -7.276 -5.899 8.868 1.00 96.56 75 VAL A N 1
ATOM 563 C CA . VAL A 1 75 ? -6.739 -5.123 7.755 1.00 96.56 75 VAL A CA 1
ATOM 564 C C . VAL A 1 75 ? -7.005 -5.845 6.440 1.00 96.56 75 VAL A C 1
ATOM 566 O O . VAL A 1 75 ? -6.958 -7.070 6.356 1.00 96.56 75 VAL A O 1
ATOM 569 N N . ALA A 1 76 ? -7.291 -5.077 5.395 1.00 97.31 76 ALA A N 1
ATOM 570 C CA . ALA A 1 76 ? -7.213 -5.557 4.027 1.00 97.31 76 ALA A CA 1
ATOM 571 C C . ALA A 1 76 ? -6.005 -4.896 3.356 1.00 97.31 76 ALA A C 1
ATOM 573 O O . ALA A 1 76 ? -5.681 -3.738 3.610 1.00 97.31 76 ALA A O 1
ATOM 574 N N . ILE A 1 77 ? -5.307 -5.646 2.515 1.00 97.06 77 ILE A N 1
ATOM 575 C CA . ILE A 1 77 ? -4.156 -5.163 1.761 1.00 97.06 77 ILE A CA 1
ATOM 576 C C . ILE A 1 77 ? -4.521 -5.235 0.286 1.00 97.06 77 ILE A C 1
ATOM 578 O O . ILE A 1 77 ? -4.905 -6.284 -0.231 1.00 97.06 77 ILE A O 1
ATOM 582 N N . HIS A 1 78 ? -4.392 -4.115 -0.410 1.00 97.25 78 HIS A N 1
ATOM 583 C CA . HIS A 1 78 ? -4.438 -4.089 -1.860 1.00 97.25 78 HIS A CA 1
ATOM 584 C C . HIS A 1 78 ? -3.055 -3.685 -2.367 1.00 97.25 78 HIS A C 1
ATOM 586 O O . HIS A 1 78 ? -2.563 -2.587 -2.134 1.00 97.25 78 HIS A O 1
ATOM 592 N N . PHE A 1 79 ? -2.384 -4.652 -2.978 1.00 96.19 79 PHE A N 1
ATOM 593 C CA . PHE A 1 79 ? -1.025 -4.540 -3.463 1.00 96.19 79 PHE A CA 1
ATOM 594 C C . PHE A 1 79 ? -1.056 -4.254 -4.962 1.00 96.19 79 PHE A C 1
ATOM 596 O O . PHE A 1 79 ? -1.177 -5.169 -5.782 1.00 96.19 79 PHE A O 1
ATOM 603 N N . ASP A 1 80 ? -0.970 -2.972 -5.304 1.00 94.31 80 ASP A N 1
ATOM 604 C CA . ASP A 1 80 ? -0.607 -2.549 -6.652 1.00 94.31 80 ASP A CA 1
ATOM 605 C C . ASP A 1 80 ? 0.887 -2.831 -6.844 1.00 94.31 80 ASP A C 1
ATOM 607 O O . ASP A 1 80 ? 1.728 -2.340 -6.087 1.00 94.31 80 ASP A O 1
ATOM 611 N N . VAL A 1 81 ? 1.223 -3.683 -7.812 1.00 94.44 81 VAL A N 1
ATOM 612 C CA . VAL A 1 81 ? 2.614 -4.104 -8.019 1.00 94.44 81 VAL A CA 1
ATOM 613 C C . VAL A 1 81 ? 3.512 -2.970 -8.515 1.00 94.44 81 VAL A C 1
ATOM 615 O O . VAL A 1 81 ? 4.732 -3.126 -8.485 1.00 94.44 81 VAL A O 1
ATOM 618 N N . ASP A 1 82 ? 2.937 -1.852 -8.974 1.00 91.06 82 ASP A N 1
ATOM 619 C CA . ASP A 1 82 ? 3.689 -0.670 -9.403 1.00 91.06 82 ASP A CA 1
ATOM 620 C C . ASP A 1 82 ? 4.306 0.132 -8.240 1.00 91.06 82 ASP A C 1
ATOM 62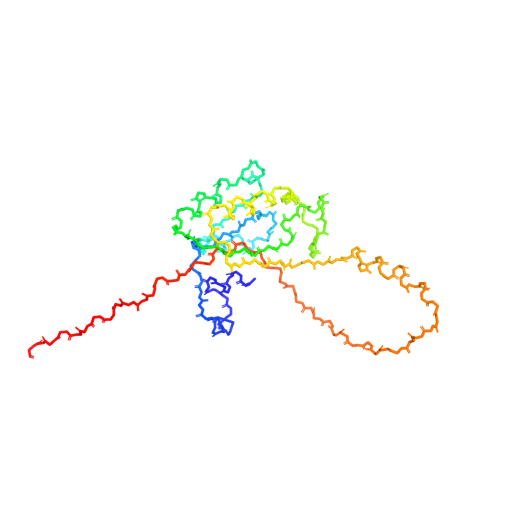2 O O . ASP A 1 82 ? 5.090 1.048 -8.475 1.00 91.06 82 ASP A O 1
ATOM 626 N N . VAL A 1 83 ? 4.034 -0.257 -6.987 1.00 93.69 83 VAL A N 1
ATOM 627 C CA . VAL A 1 83 ? 4.743 0.264 -5.807 1.00 93.69 83 VAL A CA 1
ATOM 628 C C . VAL A 1 83 ? 6.204 -0.208 -5.744 1.00 93.69 83 VAL A C 1
ATOM 630 O O . VAL A 1 83 ? 7.031 0.422 -5.076 1.00 93.69 83 VAL A O 1
ATOM 633 N N . ILE A 1 84 ? 6.514 -1.330 -6.407 1.00 95.56 84 ILE A N 1
ATOM 634 C CA . ILE A 1 84 ? 7.869 -1.875 -6.487 1.00 95.56 84 ILE A CA 1
ATOM 635 C C . ILE A 1 84 ? 8.714 -0.989 -7.394 1.00 95.56 84 ILE A C 1
ATOM 637 O O . ILE A 1 84 ? 8.296 -0.658 -8.502 1.00 95.56 84 ILE A O 1
ATOM 641 N N . ASP A 1 85 ? 9.919 -0.654 -6.937 1.00 95.56 85 ASP A N 1
ATOM 642 C CA . ASP A 1 85 ? 10.864 0.141 -7.707 1.00 95.56 85 ASP A CA 1
ATOM 643 C C . ASP A 1 85 ? 11.139 -0.517 -9.062 1.00 95.56 85 ASP A C 1
ATOM 645 O O . ASP A 1 85 ? 11.654 -1.638 -9.150 1.00 95.56 85 ASP A O 1
ATOM 649 N N . SER A 1 86 ? 10.797 0.190 -10.136 1.00 94.81 86 SER A N 1
ATOM 650 C CA . SER A 1 86 ? 10.984 -0.326 -11.487 1.00 94.81 86 SER A CA 1
ATOM 651 C C . SER A 1 86 ? 12.456 -0.481 -11.891 1.00 94.81 86 SER A C 1
ATOM 653 O O . SER A 1 86 ? 12.731 -1.244 -12.823 1.00 94.81 86 SER A O 1
ATOM 655 N N . ASP A 1 87 ? 13.389 0.158 -11.170 1.00 95.50 87 ASP A N 1
ATOM 656 C CA . ASP A 1 87 ? 14.829 -0.085 -11.321 1.00 95.50 87 ASP A CA 1
ATOM 657 C C . ASP A 1 87 ? 15.242 -1.466 -10.767 1.00 95.50 87 ASP A C 1
ATOM 659 O O . ASP A 1 87 ? 16.234 -2.044 -11.221 1.00 95.50 87 ASP A O 1
ATOM 663 N N . GLU A 1 88 ? 14.468 -2.036 -9.833 1.00 95.56 88 GLU A N 1
ATOM 664 C CA . GLU A 1 88 ? 14.605 -3.430 -9.395 1.00 95.56 88 GLU A CA 1
ATOM 665 C C . GLU A 1 88 ? 13.822 -4.373 -10.318 1.00 95.56 88 GLU A C 1
ATOM 667 O O . GLU A 1 88 ? 14.383 -5.335 -10.858 1.00 95.56 88 GLU A O 1
ATOM 672 N N . LEU A 1 89 ? 12.514 -4.130 -10.477 1.00 92.75 89 LEU A N 1
ATOM 673 C CA . LEU A 1 89 ? 11.624 -5.035 -11.198 1.00 92.75 89 LEU A CA 1
ATOM 674 C C . LEU A 1 89 ? 10.388 -4.328 -11.773 1.00 92.75 89 LEU A C 1
ATOM 676 O O . LEU A 1 89 ? 9.497 -3.888 -11.055 1.00 92.75 89 LEU A O 1
ATOM 680 N N . VAL A 1 90 ? 10.267 -4.327 -13.103 1.00 93.00 90 VAL A N 1
ATOM 681 C CA . VAL A 1 90 ? 9.096 -3.779 -13.808 1.00 93.00 90 VAL A CA 1
ATOM 682 C C . VAL A 1 90 ? 7.933 -4.782 -13.791 1.00 93.00 90 VAL A C 1
ATOM 684 O O . VAL A 1 90 ? 7.900 -5.712 -14.603 1.00 93.00 90 VAL A O 1
ATOM 687 N N . LEU A 1 91 ? 6.970 -4.590 -12.885 1.00 89.88 91 LEU A N 1
ATOM 688 C CA . LEU A 1 91 ? 5.786 -5.456 -12.741 1.00 89.88 91 LEU A CA 1
ATOM 689 C C . LEU A 1 91 ? 4.492 -4.861 -13.322 1.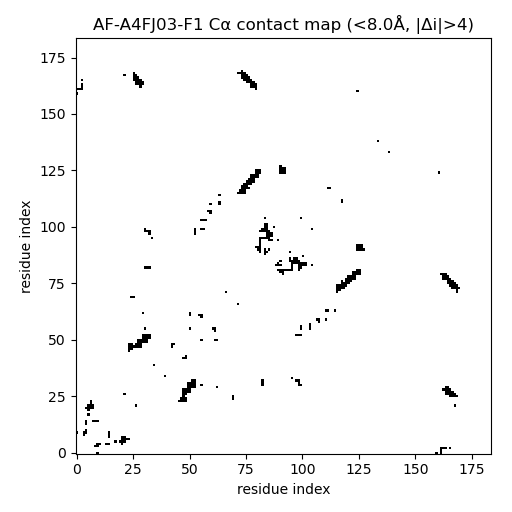00 89.88 91 LEU A C 1
ATOM 691 O O . LEU A 1 91 ? 3.636 -5.615 -13.794 1.00 89.88 91 LEU A O 1
ATOM 695 N N . GLY A 1 92 ? 4.350 -3.536 -13.266 1.00 88.00 92 GLY A N 1
ATOM 696 C CA . GLY A 1 92 ? 3.111 -2.818 -13.562 1.00 88.00 92 GLY A CA 1
ATOM 697 C C . GLY A 1 92 ? 2.937 -2.373 -15.018 1.00 88.00 92 GLY A C 1
ATOM 698 O O . GLY A 1 92 ? 3.637 -2.796 -15.950 1.00 88.00 92 GLY A O 1
ATOM 699 N N . LEU A 1 93 ? 1.972 -1.469 -15.226 1.00 85.38 93 LEU A N 1
ATOM 700 C CA . LEU A 1 93 ? 1.760 -0.831 -16.524 1.00 85.38 93 LEU A CA 1
ATOM 701 C C . LEU A 1 93 ? 2.932 0.087 -16.900 1.00 85.38 93 LEU A C 1
ATOM 703 O O . LEU A 1 93 ? 3.431 -0.010 -18.026 1.00 85.38 93 LEU A O 1
ATOM 707 N N . GLY A 1 94 ? 3.344 0.957 -15.983 1.00 83.50 94 GLY A N 1
ATOM 708 C CA . GLY A 1 94 ? 4.484 1.859 -16.131 1.00 83.50 94 GLY A CA 1
ATOM 709 C C . GLY A 1 94 ? 5.775 1.283 -15.550 1.00 83.50 94 GLY A C 1
ATOM 710 O O . GLY A 1 94 ? 5.757 0.293 -14.822 1.00 83.50 94 GLY A O 1
ATOM 711 N N . ALA A 1 95 ? 6.895 1.914 -15.897 1.00 90.31 95 ALA A N 1
ATOM 712 C CA . ALA A 1 95 ? 8.132 1.799 -15.137 1.00 90.31 95 ALA A CA 1
ATOM 713 C C . ALA A 1 95 ? 8.215 3.045 -14.247 1.00 90.31 95 ALA A C 1
ATOM 715 O O . ALA A 1 95 ? 8.482 4.135 -14.750 1.00 90.31 95 ALA A O 1
ATOM 716 N N . GLU A 1 96 ? 7.904 2.872 -12.965 1.00 89.69 96 GLU A N 1
ATOM 717 C CA . GLU A 1 96 ? 7.911 3.923 -11.948 1.00 89.69 96 GLU A CA 1
ATOM 718 C C . GLU A 1 96 ? 9.161 3.742 -11.062 1.00 89.69 96 GLU A C 1
ATOM 720 O O . GLU A 1 96 ? 9.230 2.796 -10.272 1.00 89.69 96 GLU A O 1
ATOM 725 N N . PRO A 1 97 ? 10.234 4.529 -11.267 1.00 93.62 97 PRO A N 1
ATOM 726 C CA . PRO A 1 97 ? 11.454 4.409 -10.473 1.00 93.62 97 PRO A CA 1
ATOM 727 C C . PRO A 1 97 ? 11.306 5.095 -9.112 1.00 93.62 97 PRO A C 1
ATOM 729 O O . PRO A 1 97 ? 10.473 5.989 -8.938 1.00 93.62 97 PRO A O 1
ATOM 732 N N . ASN A 1 98 ? 12.209 4.766 -8.185 1.00 94.25 98 ASN A N 1
ATOM 733 C CA . ASN A 1 98 ? 12.251 5.280 -6.808 1.00 94.25 98 ASN A CA 1
ATOM 734 C C . ASN A 1 98 ? 11.135 4.738 -5.899 1.00 94.25 98 ASN A C 1
ATOM 736 O O . ASN A 1 98 ? 10.834 5.336 -4.861 1.00 94.25 98 ASN A O 1
ATOM 740 N N . GLY A 1 99 ? 10.548 3.597 -6.259 1.00 94.94 99 GLY A N 1
ATOM 741 C CA . GLY A 1 99 ? 9.603 2.859 -5.425 1.00 94.94 99 GLY A CA 1
ATOM 742 C C . GLY A 1 99 ? 10.264 2.121 -4.259 1.00 94.94 99 GLY A C 1
ATOM 743 O O . GLY A 1 99 ? 11.429 2.345 -3.908 1.00 94.94 99 GLY A O 1
ATOM 744 N N . LEU A 1 100 ? 9.508 1.224 -3.634 1.00 96.62 100 LEU A N 1
ATOM 745 C CA . LEU A 1 100 ? 10.024 0.324 -2.602 1.00 96.62 100 LEU A CA 1
ATOM 746 C C . LEU A 1 100 ? 10.647 -0.916 -3.239 1.00 96.62 100 LEU A C 1
ATOM 748 O O . LEU A 1 100 ? 10.156 -1.426 -4.239 1.00 96.62 100 LEU A O 1
ATOM 752 N N . THR A 1 101 ? 11.691 -1.461 -2.632 1.00 97.94 101 THR A N 1
ATOM 753 C CA . THR A 1 101 ? 12.232 -2.749 -3.075 1.00 97.94 101 THR A CA 1
ATOM 754 C C . THR A 1 101 ? 11.306 -3.907 -2.698 1.00 97.94 101 THR A C 1
ATOM 756 O O . THR A 1 101 ? 10.544 -3.825 -1.727 1.00 97.94 101 THR A O 1
ATOM 759 N N . SER A 1 102 ? 11.429 -5.051 -3.377 1.00 96.12 102 SER A N 1
ATOM 760 C CA . SER A 1 102 ? 10.680 -6.273 -3.024 1.00 96.12 102 SER A CA 1
ATOM 761 C C . SER A 1 102 ? 10.923 -6.705 -1.576 1.00 96.12 102 SER A C 1
ATOM 763 O O . SER A 1 102 ? 10.034 -7.250 -0.919 1.00 96.12 102 SER A O 1
ATOM 765 N N . THR A 1 103 ? 12.130 -6.454 -1.059 1.00 98.19 103 THR A N 1
ATOM 766 C CA . THR A 1 103 ? 12.489 -6.763 0.331 1.00 98.19 103 THR A CA 1
ATOM 767 C C . THR A 1 103 ? 11.788 -5.826 1.314 1.00 98.19 103 THR A C 1
ATOM 769 O O . THR A 1 103 ? 11.266 -6.292 2.327 1.00 98.19 103 THR A O 1
ATOM 772 N N . GLU A 1 104 ? 11.731 -4.527 1.015 1.00 98.25 104 GLU A N 1
ATOM 773 C CA . GLU A 1 104 ? 11.037 -3.533 1.843 1.00 98.25 104 GLU A CA 1
ATOM 774 C C . GLU A 1 104 ? 9.525 -3.777 1.861 1.00 98.25 104 GLU A C 1
ATOM 776 O O . GLU A 1 104 ? 8.932 -3.808 2.938 1.00 98.25 104 GLU A O 1
ATOM 781 N N . VAL A 1 105 ? 8.911 -4.047 0.703 1.00 97.56 105 VAL A N 1
ATOM 782 C CA . VAL A 1 105 ? 7.484 -4.405 0.621 1.00 97.56 105 VAL A CA 1
ATOM 783 C C . VAL A 1 105 ? 7.194 -5.680 1.405 1.00 97.56 105 VAL A C 1
ATOM 785 O O . VAL A 1 105 ? 6.244 -5.719 2.185 1.00 97.56 105 VAL A O 1
ATOM 788 N N . ARG A 1 106 ? 8.025 -6.720 1.252 1.00 97.62 106 ARG A N 1
ATOM 789 C CA . ARG A 1 106 ? 7.862 -7.967 2.009 1.00 97.62 106 ARG A CA 1
ATOM 790 C C . ARG A 1 106 ? 7.921 -7.725 3.516 1.00 97.62 106 ARG A C 1
ATOM 792 O O . ARG A 1 106 ? 7.134 -8.331 4.238 1.00 97.62 106 ARG A O 1
ATOM 799 N N . ARG A 1 107 ? 8.841 -6.872 3.981 1.00 98.38 107 ARG A N 1
ATOM 800 C CA . ARG A 1 107 ? 8.930 -6.494 5.396 1.00 98.38 107 ARG A CA 1
ATOM 801 C C . ARG A 1 107 ? 7.656 -5.778 5.842 1.00 98.38 107 ARG A C 1
ATOM 803 O O . ARG A 1 107 ? 7.072 -6.189 6.830 1.00 98.38 107 ARG A O 1
ATOM 810 N N . ILE A 1 108 ? 7.193 -4.778 5.090 1.00 98.31 108 ILE A N 1
ATOM 811 C CA . ILE A 1 108 ? 5.972 -4.028 5.425 1.00 98.31 108 ILE A CA 1
ATOM 812 C C . ILE A 1 108 ? 4.767 -4.963 5.555 1.00 98.31 108 ILE A C 1
ATOM 814 O O . ILE A 1 108 ? 4.041 -4.887 6.540 1.00 98.31 108 ILE A O 1
ATOM 818 N N . VAL A 1 109 ? 4.570 -5.868 4.592 1.00 97.69 109 VAL A N 1
ATOM 819 C CA . VAL A 1 109 ? 3.461 -6.833 4.631 1.00 97.69 109 VAL A CA 1
ATOM 820 C C . VAL A 1 109 ? 3.574 -7.766 5.839 1.00 97.69 109 VAL A C 1
ATOM 822 O O . VAL A 1 109 ? 2.571 -7.996 6.504 1.00 97.69 109 VAL A O 1
ATOM 825 N N . ALA A 1 110 ? 4.772 -8.277 6.139 1.00 97.88 110 ALA A N 1
ATOM 826 C CA . ALA A 1 110 ? 4.989 -9.156 7.288 1.00 97.88 110 ALA A CA 1
ATOM 827 C C . ALA A 1 110 ? 4.742 -8.442 8.627 1.00 97.88 110 ALA A C 1
ATOM 829 O O . ALA A 1 110 ? 4.071 -8.991 9.493 1.00 97.88 110 ALA A O 1
ATOM 830 N N . ASP A 1 111 ? 5.231 -7.210 8.774 1.00 98.06 111 ASP A N 1
ATOM 831 C CA . ASP A 1 111 ? 5.042 -6.413 9.989 1.00 98.06 111 ASP A CA 1
ATOM 832 C C . ASP A 1 111 ? 3.553 -6.076 10.211 1.00 98.06 111 ASP A C 1
ATOM 834 O O . ASP A 1 111 ? 3.071 -6.080 11.343 1.00 98.06 111 ASP A O 1
ATOM 838 N N . VAL A 1 112 ? 2.807 -5.802 9.131 1.00 96.50 112 VAL A N 1
ATOM 839 C CA . VAL A 1 112 ? 1.354 -5.570 9.193 1.00 96.50 112 VAL A CA 1
ATOM 840 C C . VAL A 1 112 ? 0.612 -6.843 9.609 1.00 96.50 112 VAL A C 1
ATOM 842 O O . VAL A 1 112 ? -0.220 -6.767 10.511 1.00 96.50 112 VAL A O 1
ATOM 845 N N . ASP A 1 113 ? 0.942 -7.990 9.009 1.00 95.94 113 ASP A N 1
ATOM 846 C CA . ASP A 1 113 ? 0.355 -9.306 9.322 1.00 95.94 113 ASP A CA 1
ATOM 847 C C . ASP A 1 113 ? 0.627 -9.756 10.768 1.00 95.94 113 ASP A C 1
ATOM 849 O O . ASP A 1 113 ? -0.212 -10.392 11.400 1.00 95.94 113 ASP A O 1
ATOM 853 N N . GLU A 1 114 ? 1.772 -9.371 11.337 1.00 96.94 114 GLU A N 1
ATOM 854 C CA . GLU A 1 114 ? 2.069 -9.609 12.754 1.00 96.94 114 GLU A CA 1
ATOM 855 C C . GLU A 1 114 ? 1.244 -8.700 13.688 1.00 96.94 114 GLU A C 1
ATOM 857 O O . GLU A 1 114 ? 0.914 -9.091 14.810 1.00 96.94 114 GLU A O 1
ATOM 862 N N . SER A 1 115 ? 0.896 -7.491 13.235 1.00 93.81 115 SER A N 1
ATOM 863 C CA . SER A 1 115 ? 0.203 -6.481 14.048 1.00 93.81 115 SER A CA 1
ATOM 864 C C . SER A 1 115 ? -1.331 -6.552 14.005 1.00 93.81 115 SER A C 1
ATOM 866 O O . SER A 1 115 ? -1.982 -6.136 14.966 1.00 93.81 115 SER A O 1
ATOM 868 N N . ALA A 1 116 ? -1.918 -7.058 12.916 1.00 94.81 116 ALA A N 1
ATOM 869 C CA . ALA A 1 116 ? -3.363 -7.107 12.700 1.00 94.81 116 ALA A CA 1
ATOM 870 C C . ALA A 1 116 ? -3.774 -8.303 11.827 1.00 94.81 116 ALA A C 1
ATOM 872 O O . ALA A 1 116 ? -3.004 -8.788 11.006 1.00 94.81 116 ALA A O 1
ATOM 873 N N . ASP A 1 117 ? -5.027 -8.746 11.965 1.00 96.75 117 ASP A N 1
ATOM 874 C CA . ASP A 1 117 ? -5.577 -9.865 11.191 1.00 96.75 117 ASP A CA 1
ATOM 875 C C . ASP A 1 117 ? -5.816 -9.454 9.727 1.00 96.75 117 ASP A C 1
ATOM 877 O O . ASP A 1 117 ? -6.707 -8.646 9.430 1.00 96.75 117 ASP A O 1
ATOM 881 N N . VAL A 1 118 ? -5.015 -9.984 8.799 1.00 95.62 118 VAL A N 1
ATOM 882 C CA . VAL A 1 118 ? -5.159 -9.714 7.362 1.00 95.62 118 VAL A CA 1
ATOM 883 C C . VAL A 1 118 ? -6.334 -10.518 6.801 1.00 95.62 118 VAL A C 1
ATOM 885 O O . VAL A 1 118 ? -6.214 -11.684 6.428 1.00 95.62 118 VAL A O 1
ATOM 888 N N . VAL A 1 119 ? -7.490 -9.867 6.679 1.00 96.94 119 VAL A N 1
ATOM 889 C CA . VAL A 1 119 ? -8.747 -10.492 6.223 1.00 96.94 119 VAL A CA 1
ATOM 890 C C . VAL A 1 119 ? -8.969 -10.408 4.711 1.00 96.94 119 VAL A C 1
ATOM 892 O O . VAL A 1 119 ? -9.922 -10.984 4.183 1.00 96.94 119 VAL A O 1
ATOM 895 N N . GLY A 1 120 ? -8.098 -9.702 3.991 1.00 95.44 120 GLY A N 1
ATOM 896 C CA . GLY A 1 120 ? -8.151 -9.597 2.537 1.00 95.44 120 GLY A CA 1
ATOM 897 C C . GLY A 1 120 ? -6.805 -9.208 1.947 1.00 95.44 120 GLY A C 1
ATOM 898 O O . GLY A 1 120 ? -6.124 -8.334 2.473 1.00 95.44 120 GLY A O 1
ATOM 899 N N . PHE A 1 121 ? -6.434 -9.837 0.832 1.00 96.44 121 PHE A N 1
ATOM 900 C CA . PHE A 1 121 ? -5.210 -9.522 0.101 1.00 96.44 121 PHE A CA 1
ATOM 901 C C . PHE A 1 121 ? -5.482 -9.543 -1.403 1.00 96.44 121 PHE A C 1
ATOM 903 O O . PHE A 1 121 ? -5.842 -10.578 -1.964 1.00 96.44 121 PHE A O 1
ATOM 910 N N . THR A 1 122 ? -5.312 -8.404 -2.066 1.00 97.00 122 THR A N 1
ATOM 911 C CA . THR A 1 122 ? -5.435 -8.281 -3.525 1.00 97.00 122 THR A CA 1
ATOM 912 C C . THR A 1 122 ? -4.071 -7.994 -4.128 1.00 97.00 122 THR A C 1
ATOM 914 O O . THR A 1 122 ? -3.326 -7.195 -3.579 1.00 97.00 122 THR A O 1
ATOM 917 N N . ILE A 1 123 ? -3.770 -8.605 -5.273 1.00 95.88 123 ILE A N 1
ATOM 918 C CA . ILE A 1 123 ? -2.631 -8.240 -6.122 1.00 95.88 123 ILE A CA 1
ATOM 919 C C . ILE A 1 123 ? -3.205 -7.683 -7.420 1.00 95.88 123 ILE A C 1
ATOM 921 O O . ILE A 1 123 ? -3.973 -8.377 -8.092 1.00 95.88 123 ILE A O 1
ATOM 925 N N . ALA A 1 124 ? -2.859 -6.445 -7.756 1.00 93.56 124 ALA A N 1
ATOM 926 C CA . ALA A 1 124 ? -3.392 -5.729 -8.910 1.00 93.56 124 ALA A CA 1
ATOM 927 C C . ALA A 1 124 ? -2.285 -5.290 -9.876 1.00 93.56 124 ALA A C 1
ATOM 929 O O . ALA A 1 124 ? -1.101 -5.405 -9.573 1.00 93.56 124 ALA A O 1
ATOM 930 N N . GLU A 1 125 ? -2.693 -4.855 -11.071 1.00 92.06 125 GLU A N 1
ATOM 931 C CA . GLU A 1 125 ? -1.844 -4.229 -12.103 1.00 92.06 125 GLU A CA 1
ATOM 932 C C . GLU A 1 125 ? -0.639 -5.046 -12.612 1.00 92.06 125 GLU A C 1
ATOM 934 O O . GLU A 1 125 ? 0.159 -4.546 -13.404 1.00 92.06 125 GLU A O 1
ATOM 939 N N . PHE A 1 126 ? -0.510 -6.328 -12.252 1.00 94.19 126 PHE A N 1
ATOM 940 C CA . PHE A 1 126 ? 0.562 -7.171 -12.782 1.00 94.19 126 PHE A CA 1
ATOM 941 C C . PHE A 1 126 ? 0.400 -7.441 -14.279 1.00 94.19 126 PHE A C 1
ATOM 943 O O . PHE A 1 126 ? -0.526 -8.132 -14.719 1.00 94.19 126 PHE A O 1
ATOM 950 N N . ILE A 1 127 ? 1.360 -6.954 -15.069 1.00 93.12 127 ILE A N 1
ATOM 951 C CA . ILE A 1 127 ? 1.398 -7.135 -16.519 1.00 93.12 127 ILE A CA 1
ATOM 952 C C . ILE A 1 127 ? 2.698 -7.859 -16.893 1.00 93.12 127 ILE A C 1
ATOM 954 O O . ILE A 1 127 ? 3.760 -7.240 -16.984 1.00 93.12 127 ILE A O 1
ATOM 958 N N . PRO A 1 128 ? 2.647 -9.168 -17.208 1.00 92.25 128 PRO A N 1
ATOM 959 C CA . PRO A 1 128 ? 3.838 -9.984 -17.437 1.00 92.25 128 PRO A CA 1
ATOM 960 C C . PRO A 1 128 ? 4.437 -9.769 -18.842 1.00 92.25 128 PRO A C 1
ATOM 962 O O . PRO A 1 128 ? 4.569 -10.714 -19.626 1.00 92.25 128 PRO A O 1
ATOM 965 N N . ARG A 1 129 ? 4.809 -8.528 -19.194 1.00 89.81 129 ARG A N 1
ATOM 966 C CA . ARG A 1 129 ? 5.259 -8.143 -20.549 1.00 89.81 129 ARG A CA 1
ATOM 967 C C . ARG A 1 129 ? 6.424 -8.988 -21.040 1.00 89.81 129 ARG A C 1
ATOM 969 O O . ARG A 1 129 ? 6.414 -9.428 -22.186 1.00 89.81 129 ARG A O 1
ATOM 976 N N . GLN A 1 130 ? 7.398 -9.249 -20.172 1.00 89.00 130 GLN A N 1
ATOM 977 C CA . GLN A 1 130 ? 8.574 -10.057 -20.499 1.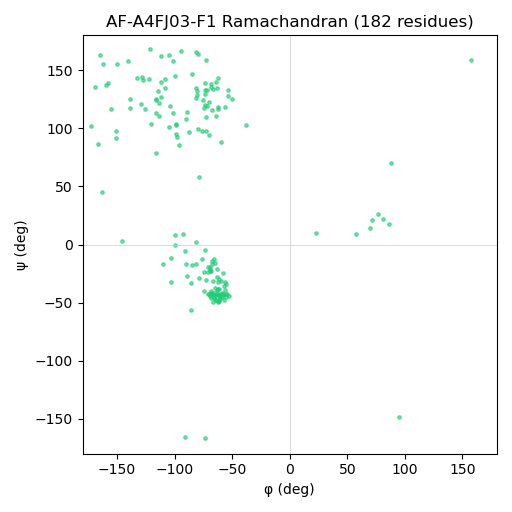00 89.00 130 GLN A CA 1
ATOM 978 C C . GLN A 1 130 ? 8.175 -11.498 -20.851 1.00 89.00 130 GLN A C 1
ATOM 980 O O . GLN A 1 130 ? 8.641 -12.042 -21.849 1.00 89.00 130 GLN A O 1
ATOM 985 N N . VAL A 1 131 ? 7.244 -12.096 -20.097 1.00 91.25 131 VAL A N 1
ATOM 986 C CA . VAL A 1 131 ? 6.722 -13.446 -20.371 1.00 91.25 131 VAL A CA 1
ATOM 987 C C . VAL A 1 131 ? 5.897 -13.462 -21.657 1.00 91.25 131 VAL A C 1
ATOM 989 O O . VAL A 1 131 ? 6.022 -14.387 -22.459 1.00 91.25 131 VAL A O 1
ATOM 992 N N . MET A 1 132 ? 5.066 -12.441 -21.883 1.00 92.19 132 MET A N 1
ATOM 993 C CA . MET A 1 132 ? 4.289 -12.297 -23.118 1.00 92.19 132 MET A CA 1
ATOM 994 C C . MET A 1 132 ? 5.207 -12.173 -24.338 1.00 92.19 132 MET A C 1
ATOM 996 O O . MET A 1 132 ? 4.987 -12.856 -25.338 1.00 92.19 132 MET A O 1
ATOM 1000 N N . HIS A 1 133 ? 6.258 -11.357 -24.235 1.00 90.31 133 HIS A N 1
ATOM 1001 C CA . HIS A 1 133 ? 7.257 -11.187 -25.282 1.00 90.31 133 HIS A CA 1
ATOM 1002 C C . HIS A 1 133 ? 8.020 -12.493 -25.538 1.00 90.31 133 HIS A C 1
ATOM 1004 O O . HIS A 1 133 ? 8.084 -12.950 -26.677 1.00 90.31 133 HIS A O 1
ATOM 1010 N N . LEU A 1 134 ? 8.494 -13.169 -24.485 1.00 92.00 134 LEU A N 1
ATOM 1011 C CA . LEU A 1 134 ? 9.157 -14.470 -24.597 1.00 92.00 134 LEU A CA 1
ATOM 1012 C C . LEU A 1 134 ? 8.254 -15.517 -25.265 1.00 92.00 134 LEU A C 1
ATOM 1014 O O . LEU A 1 134 ? 8.703 -16.252 -26.142 1.00 92.00 134 LEU A O 1
ATOM 1018 N N . ARG A 1 135 ? 6.964 -15.565 -24.906 1.00 92.19 135 ARG A N 1
ATOM 1019 C CA . ARG A 1 135 ? 5.986 -16.460 -25.543 1.00 92.19 135 ARG A CA 1
ATOM 1020 C C . ARG A 1 135 ? 5.815 -16.179 -27.031 1.00 92.19 135 ARG 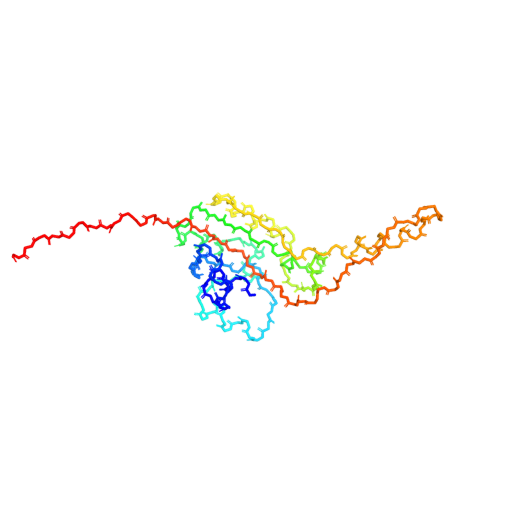A C 1
ATOM 1022 O O . ARG A 1 135 ? 5.667 -17.133 -27.788 1.00 92.19 135 ARG A O 1
ATOM 1029 N N . GLN A 1 136 ? 5.834 -14.919 -27.458 1.00 90.88 136 GLN A N 1
ATOM 1030 C CA . GLN A 1 136 ? 5.761 -14.565 -28.879 1.00 90.88 136 GLN A CA 1
ATOM 1031 C C . GLN A 1 136 ? 7.040 -14.980 -29.616 1.00 90.88 136 GLN A C 1
ATOM 1033 O O . GLN A 1 136 ? 6.960 -15.622 -30.664 1.00 90.88 136 GLN A O 1
ATOM 1038 N N . THR A 1 137 ? 8.206 -14.709 -29.026 1.00 89.00 137 THR A N 1
ATOM 1039 C CA . THR A 1 137 ? 9.514 -15.056 -29.598 1.00 89.00 137 THR A CA 1
ATOM 1040 C C . THR A 1 137 ? 9.706 -16.570 -29.716 1.00 89.00 137 THR A C 1
ATOM 1042 O O . THR A 1 137 ? 10.056 -17.073 -30.782 1.00 89.00 137 THR A O 1
ATOM 1045 N N . CYS A 1 138 ? 9.417 -17.334 -28.659 1.00 83.06 138 CYS A N 1
ATOM 1046 C CA . CYS A 1 138 ? 9.544 -18.795 -28.664 1.00 83.06 138 CYS A CA 1
ATOM 1047 C C . CYS A 1 138 ? 8.370 -19.496 -29.375 1.00 83.06 138 CYS A C 1
ATOM 1049 O O . CYS A 1 138 ? 8.541 -20.579 -29.942 1.00 83.06 138 CYS A O 1
ATOM 1051 N N . GLY A 1 139 ? 7.177 -18.892 -29.371 1.00 62.72 139 GLY A N 1
ATOM 1052 C CA . GLY A 1 139 ? 5.954 -19.430 -29.979 1.00 62.72 139 GLY A CA 1
ATOM 1053 C C . GLY A 1 139 ? 5.971 -19.462 -31.509 1.00 62.72 139 GLY A C 1
ATOM 1054 O O . GLY A 1 139 ? 5.247 -20.263 -32.102 1.00 62.72 139 GLY A O 1
ATOM 1055 N N . ALA A 1 140 ? 6.848 -18.680 -32.146 1.00 57.09 140 ALA A N 1
ATOM 1056 C CA . ALA A 1 140 ? 7.100 -18.734 -33.587 1.00 57.09 140 ALA A CA 1
ATOM 1057 C C . ALA A 1 140 ? 7.747 -20.059 -34.053 1.00 57.09 140 ALA A C 1
ATOM 1059 O O . ALA A 1 140 ? 7.742 -20.356 -35.245 1.00 57.09 140 ALA A O 1
ATOM 1060 N N . SER A 1 141 ? 8.248 -20.893 -33.130 1.00 54.19 141 SER A N 1
ATOM 1061 C CA . SER A 1 141 ? 8.793 -22.224 -33.447 1.00 54.19 141 SER A CA 1
ATOM 1062 C C . SER A 1 141 ? 7.731 -23.324 -33.610 1.00 54.19 141 SER A C 1
ATOM 1064 O O . SER A 1 141 ? 8.072 -24.481 -33.870 1.00 54.19 141 SER A O 1
ATOM 1066 N N . ARG A 1 142 ? 6.429 -23.003 -33.510 1.00 54.81 142 ARG A N 1
ATOM 1067 C CA . ARG A 1 142 ? 5.361 -23.971 -33.804 1.00 54.81 142 ARG A CA 1
ATOM 1068 C C . ARG A 1 142 ? 5.311 -24.269 -35.305 1.00 54.81 142 ARG A C 1
ATOM 1070 O O . ARG A 1 142 ? 4.648 -23.587 -36.081 1.00 54.81 142 ARG A O 1
ATOM 1077 N N . SER A 1 143 ? 6.004 -25.341 -35.689 1.00 52.91 143 SER A N 1
ATOM 1078 C CA . SER A 1 143 ? 5.767 -26.132 -36.899 1.00 52.91 143 SER A CA 1
ATOM 1079 C C . SER A 1 143 ? 4.261 -26.263 -37.159 1.00 52.91 143 SER A C 1
ATOM 1081 O O . SER A 1 143 ? 3.615 -27.035 -36.461 1.00 52.91 143 SER A O 1
ATOM 1083 N N . SER A 1 144 ? 3.748 -25.490 -38.125 1.00 47.66 144 SER A N 1
ATOM 1084 C CA . SER A 1 144 ? 2.632 -25.684 -39.084 1.00 47.66 144 SER A CA 1
ATOM 1085 C C . SER A 1 144 ? 1.468 -26.670 -38.837 1.00 47.66 144 SER A C 1
ATOM 1087 O O . SER A 1 144 ? 0.655 -26.865 -39.740 1.00 47.66 144 SER A O 1
ATOM 1089 N N . ARG A 1 145 ? 1.294 -27.264 -37.661 1.00 52.94 145 ARG A N 1
ATOM 1090 C CA . ARG A 1 145 ? 0.179 -28.145 -37.326 1.00 52.94 145 ARG A CA 1
ATOM 1091 C C . ARG A 1 145 ? -0.616 -27.469 -36.227 1.00 52.94 145 ARG A C 1
ATOM 1093 O O . ARG A 1 145 ? -0.075 -27.139 -35.181 1.00 52.94 145 ARG A O 1
ATOM 1100 N N . ASP A 1 146 ? -1.895 -27.295 -36.510 1.00 50.97 146 ASP A N 1
ATOM 1101 C CA . ASP A 1 146 ? -2.918 -26.753 -35.623 1.00 50.97 146 ASP A 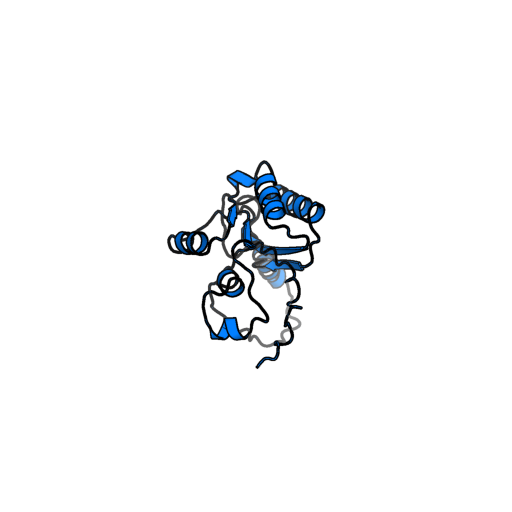CA 1
ATOM 1102 C C . ASP A 1 146 ? -3.094 -25.221 -35.630 1.00 50.97 146 ASP A C 1
ATOM 1104 O O . ASP A 1 146 ? -2.804 -24.501 -34.678 1.00 50.97 146 ASP A O 1
ATOM 1108 N N . ARG A 1 147 ? -3.625 -24.712 -36.753 1.00 52.50 147 ARG A N 1
ATOM 1109 C CA . ARG A 1 147 ? -4.371 -23.445 -36.788 1.00 52.50 147 ARG A CA 1
ATOM 1110 C C . ARG A 1 147 ? -5.867 -23.743 -36.733 1.00 52.50 147 ARG A C 1
ATOM 1112 O O . ARG A 1 147 ? -6.478 -23.890 -37.790 1.00 52.50 147 ARG A O 1
ATOM 1119 N N . ARG A 1 148 ? -6.466 -23.762 -35.542 1.00 46.56 148 ARG A N 1
ATOM 1120 C CA . ARG A 1 148 ? -7.885 -23.412 -35.349 1.00 46.56 148 ARG A CA 1
ATOM 1121 C C . ARG A 1 148 ? -8.105 -22.833 -33.952 1.00 46.56 148 ARG A C 1
ATOM 1123 O O . ARG A 1 148 ? -8.321 -23.581 -33.013 1.00 46.56 148 ARG A O 1
ATOM 1130 N N . LEU A 1 149 ? -8.132 -21.508 -33.841 1.00 44.66 149 LEU A N 1
ATOM 1131 C CA . LEU A 1 149 ? -9.080 -20.802 -32.972 1.00 44.66 149 LEU A CA 1
ATOM 1132 C C . LEU A 1 149 ? -9.194 -19.345 -33.464 1.00 44.66 149 LEU A C 1
ATOM 1134 O O . LEU A 1 149 ? -8.170 -18.777 -33.843 1.00 44.66 149 LEU A O 1
ATOM 1138 N N . PRO A 1 150 ? -10.398 -18.751 -33.541 1.00 46.47 150 PRO A N 1
ATOM 1139 C CA . PRO A 1 150 ? -10.563 -17.411 -34.088 1.00 46.47 150 PRO A CA 1
ATOM 1140 C C . PRO A 1 150 ? -10.232 -16.323 -33.059 1.00 46.47 150 PRO A C 1
ATOM 1142 O O . PRO A 1 150 ? -10.698 -16.350 -31.921 1.00 46.47 150 PRO A O 1
ATOM 1145 N N . ASP A 1 151 ? -9.469 -15.335 -33.522 1.00 48.34 151 ASP A N 1
ATOM 1146 C CA . ASP A 1 151 ? -9.168 -14.076 -32.846 1.00 48.34 151 ASP A CA 1
ATOM 1147 C C . ASP A 1 151 ? -10.430 -13.234 -32.653 1.00 48.34 151 ASP A C 1
ATOM 1149 O O . ASP A 1 151 ? -10.944 -12.670 -33.621 1.00 48.34 151 ASP A O 1
ATOM 1153 N N . ARG A 1 152 ? -10.885 -13.076 -31.405 1.00 43.84 152 ARG A N 1
ATOM 1154 C CA . ARG A 1 152 ? -11.599 -11.873 -30.944 1.00 43.84 152 ARG A CA 1
ATOM 1155 C C . ARG A 1 152 ? -11.353 -11.653 -29.452 1.00 43.84 152 ARG A C 1
ATOM 1157 O O . ARG A 1 152 ? -12.123 -12.128 -28.626 1.00 43.84 152 ARG A O 1
ATOM 1164 N N . LEU A 1 153 ? -10.329 -10.870 -29.112 1.00 40.31 153 LEU A N 1
ATOM 1165 C CA . LEU A 1 153 ? -10.372 -10.069 -27.889 1.00 40.31 153 LEU A CA 1
ATOM 1166 C C . LEU A 1 153 ? -10.334 -8.595 -28.281 1.00 40.31 153 LEU A C 1
ATOM 1168 O O . LEU A 1 153 ? -9.374 -8.103 -28.875 1.00 40.31 153 LEU A O 1
ATOM 1172 N N . ALA A 1 154 ? -11.448 -7.927 -28.003 1.00 35.72 154 ALA A N 1
ATOM 1173 C CA . ALA A 1 154 ? -11.616 -6.503 -28.186 1.00 35.72 154 ALA A CA 1
ATOM 1174 C C . ALA A 1 154 ? -10.657 -5.745 -27.261 1.00 35.72 154 ALA A C 1
ATOM 1176 O O . ALA A 1 154 ? -10.459 -6.109 -26.103 1.00 35.72 154 ALA A O 1
ATOM 1177 N N . ARG A 1 155 ? -10.073 -4.672 -27.797 1.00 44.91 155 ARG A N 1
ATOM 1178 C CA . ARG A 1 155 ? -9.339 -3.673 -27.027 1.00 44.91 155 ARG A CA 1
ATOM 1179 C C . ARG A 1 155 ? -10.303 -3.018 -26.042 1.00 44.91 155 ARG A C 1
ATOM 1181 O O . ARG A 1 155 ? -11.239 -2.353 -26.477 1.00 44.91 155 ARG A O 1
ATOM 1188 N N . VAL A 1 156 ? -10.034 -3.150 -24.749 1.00 36.09 156 VAL A N 1
ATOM 1189 C CA . VAL A 1 156 ? -10.569 -2.235 -23.740 1.00 36.09 156 VAL A CA 1
ATOM 1190 C C . VAL A 1 156 ? -9.462 -1.234 -23.444 1.00 36.09 156 VAL A C 1
ATOM 1192 O O . VAL A 1 156 ? -8.443 -1.561 -22.844 1.00 36.09 156 VAL A O 1
ATOM 1195 N N . GLY A 1 157 ? -9.632 -0.032 -23.988 1.00 39.78 157 GLY A N 1
ATOM 1196 C CA . GLY A 1 157 ? -8.918 1.149 -23.539 1.00 39.78 157 GLY A CA 1
ATOM 1197 C C . GLY A 1 157 ? -9.631 1.699 -22.311 1.00 39.78 157 GLY A C 1
ATOM 1198 O O . GLY A 1 157 ? -10.831 1.944 -22.356 1.00 39.78 157 GLY A O 1
ATOM 1199 N N . GLY A 1 158 ? -8.878 1.883 -21.237 1.00 28.58 158 GLY A N 1
ATOM 1200 C CA . GLY A 1 158 ? -9.313 2.539 -20.015 1.00 28.58 158 GLY A CA 1
ATOM 1201 C C . GLY A 1 158 ? -8.093 2.686 -19.125 1.00 28.58 158 GLY A C 1
ATOM 1202 O O . GLY A 1 158 ? -7.612 1.704 -18.575 1.00 28.58 158 GLY A O 1
ATOM 1203 N N . ARG A 1 159 ? -7.524 3.893 -19.077 1.00 36.38 159 ARG A N 1
ATOM 1204 C CA . ARG A 1 159 ? -6.492 4.247 -18.102 1.00 36.38 159 ARG A CA 1
ATOM 1205 C C . ARG A 1 159 ? -7.193 4.421 -16.770 1.00 36.38 159 ARG A C 1
ATOM 1207 O O . ARG A 1 159 ? -8.021 5.321 -16.672 1.00 36.38 159 ARG A O 1
ATOM 1214 N N . LEU A 1 160 ? -6.853 3.597 -15.788 1.00 29.34 160 LEU A N 1
ATOM 1215 C CA . LEU A 1 160 ? -7.070 3.920 -14.388 1.00 29.34 160 LEU A CA 1
ATOM 1216 C C . LEU A 1 160 ? -6.277 2.947 -13.506 1.00 29.34 160 LEU A C 1
ATOM 1218 O O . LEU A 1 160 ? -6.818 1.934 -13.079 1.00 29.34 160 LEU A O 1
ATOM 1222 N N . ALA A 1 161 ? -5.011 3.269 -13.238 1.00 27.50 161 ALA A N 1
ATOM 1223 C CA . ALA A 1 161 ? -4.289 2.636 -12.141 1.00 27.50 161 ALA A CA 1
ATOM 1224 C C . ALA A 1 161 ? -4.917 3.124 -10.834 1.00 27.50 161 ALA A C 1
ATOM 1226 O O . ALA A 1 161 ? -5.257 4.307 -10.688 1.00 27.50 161 ALA A O 1
ATOM 1227 N N . LEU A 1 162 ? -5.147 2.202 -9.911 1.00 29.19 162 LEU A N 1
ATOM 1228 C CA . LEU A 1 162 ? -5.671 2.530 -8.608 1.00 29.19 162 LEU A CA 1
ATOM 1229 C C . LEU A 1 162 ? -4.758 1.973 -7.533 1.00 29.19 162 LEU A C 1
ATOM 1231 O O . LEU A 1 162 ? -4.688 0.771 -7.330 1.00 29.19 162 LEU A O 1
ATOM 1235 N N . ARG A 1 163 ? -4.199 2.908 -6.775 1.00 43.47 163 ARG A N 1
ATOM 1236 C CA . ARG A 1 163 ? -3.239 2.689 -5.706 1.00 43.47 163 ARG A CA 1
ATOM 1237 C C . ARG A 1 163 ? -3.945 2.831 -4.363 1.00 43.47 163 ARG A C 1
ATOM 1239 O O . ARG A 1 163 ? -4.491 3.900 -4.097 1.00 43.47 163 ARG A O 1
ATOM 1246 N N . ALA A 1 164 ? -3.963 1.785 -3.537 1.00 32.97 164 ALA A N 1
ATOM 1247 C CA . ALA A 1 164 ? -4.268 1.890 -2.104 1.00 32.97 164 ALA A CA 1
ATOM 1248 C C . ALA A 1 164 ? -3.953 0.591 -1.363 1.00 32.97 164 ALA A C 1
ATOM 1250 O O . ALA A 1 164 ? -4.402 -0.457 -1.796 1.00 32.97 164 ALA A O 1
ATOM 1251 N N . VAL A 1 165 ? -3.308 0.665 -0.198 1.00 37.88 165 VAL A N 1
ATOM 1252 C CA . VAL A 1 165 ? -3.320 -0.412 0.805 1.00 37.88 165 VAL A CA 1
ATOM 1253 C C . VAL A 1 165 ? -4.418 -0.052 1.814 1.00 37.88 165 VAL A C 1
ATOM 1255 O O . VAL A 1 165 ? -4.183 0.645 2.792 1.00 37.88 165 VAL A O 1
ATOM 1258 N N . GLY A 1 166 ? -5.666 -0.427 1.529 1.00 34.62 166 GLY A N 1
ATOM 1259 C CA . GLY A 1 166 ? -6.819 0.002 2.332 1.00 34.62 166 GLY A CA 1
ATOM 1260 C C . GLY A 1 166 ? -7.161 -0.945 3.483 1.00 34.62 166 GLY A C 1
ATOM 1261 O O . GLY A 1 166 ? -7.749 -1.995 3.239 1.00 34.62 166 GLY A O 1
ATOM 1262 N N . ALA A 1 167 ? -6.902 -0.543 4.729 1.00 36.62 167 ALA A N 1
ATOM 1263 C CA . ALA A 1 167 ? -7.349 -1.256 5.925 1.00 36.62 167 ALA A CA 1
ATOM 1264 C C . ALA A 1 167 ? -8.870 -1.098 6.145 1.00 36.62 167 ALA A C 1
ATOM 1266 O O . ALA A 1 167 ? -9.340 -0.110 6.698 1.00 36.62 167 ALA A O 1
ATOM 1267 N N . ALA A 1 168 ? -9.681 -2.069 5.722 1.00 37.22 168 ALA A N 1
ATOM 1268 C CA . ALA A 1 168 ? -11.117 -2.051 6.007 1.00 37.22 168 ALA A CA 1
ATOM 1269 C C . ALA A 1 168 ? -11.428 -2.764 7.340 1.00 37.22 168 ALA A C 1
ATOM 1271 O O . ALA A 1 168 ? -11.263 -3.978 7.451 1.00 37.22 168 ALA A O 1
ATOM 1272 N N . CYS A 1 169 ? -11.914 -2.013 8.336 1.00 39.97 169 CYS A N 1
ATOM 1273 C CA . CYS A 1 169 ? -12.380 -2.538 9.625 1.00 39.97 169 CYS A CA 1
ATOM 1274 C C . CYS A 1 169 ? -13.900 -2.671 9.717 1.00 39.97 169 CYS A C 1
ATOM 1276 O O . CYS A 1 169 ? -14.638 -1.804 9.250 1.00 39.97 169 CYS A O 1
ATOM 1278 N N . ASP A 1 170 ? -14.332 -3.720 10.420 1.00 38.88 170 ASP A N 1
ATOM 1279 C CA . ASP A 1 170 ? -15.724 -4.035 10.756 1.00 38.88 170 ASP A CA 1
ATOM 1280 C C . ASP A 1 170 ? -16.413 -2.840 11.448 1.00 38.88 170 ASP A C 1
ATOM 1282 O O . ASP A 1 170 ? -15.858 -2.228 12.369 1.00 38.88 170 ASP A O 1
ATOM 1286 N N . GLN A 1 171 ? -17.622 -2.486 11.005 1.00 43.59 171 GLN A N 1
ATOM 1287 C CA . GLN A 1 171 ? -18.436 -1.496 11.710 1.00 43.59 171 GLN A CA 1
ATOM 1288 C C . GLN A 1 171 ? -18.987 -2.141 12.992 1.00 43.59 171 GLN A C 1
ATOM 1290 O O . GLN A 1 171 ? -19.591 -3.213 12.907 1.00 43.59 171 GLN A O 1
ATOM 1295 N N . PRO A 1 172 ? -18.856 -1.527 14.184 1.00 35.44 172 PRO A N 1
ATOM 1296 C CA . PRO A 1 172 ? -19.601 -2.001 15.340 1.00 35.44 172 PRO A CA 1
ATOM 1297 C C . PRO A 1 172 ? -21.094 -1.838 15.039 1.00 35.44 172 PRO A C 1
ATOM 1299 O O . PRO A 1 172 ? -21.583 -0.732 14.806 1.00 35.44 172 PRO A O 1
ATOM 1302 N N . GLY A 1 173 ? -21.802 -2.967 14.989 1.00 35.72 173 GLY A N 1
ATOM 1303 C CA . GLY A 1 173 ? -23.216 -3.035 14.652 1.00 35.72 173 GLY A CA 1
ATOM 1304 C C . GLY A 1 173 ? -24.049 -2.044 15.462 1.00 35.72 173 GLY A C 1
ATOM 1305 O O . GLY A 1 173 ? -24.042 -2.055 16.693 1.00 35.72 173 GLY A O 1
ATOM 1306 N N . ASN A 1 174 ? -24.794 -1.208 14.742 1.00 38.34 174 ASN A N 1
ATOM 1307 C CA . ASN A 1 174 ? -25.814 -0.316 15.274 1.00 38.34 174 ASN A CA 1
ATOM 1308 C C . ASN A 1 174 ? -26.907 -1.130 15.994 1.00 38.34 174 ASN A C 1
ATOM 1310 O O . ASN A 1 174 ? -27.902 -1.540 15.398 1.00 38.34 174 ASN A O 1
ATOM 1314 N N . SER A 1 175 ? -26.708 -1.385 17.286 1.00 40.84 175 SER A N 1
ATOM 1315 C CA . SER A 1 175 ? -27.712 -1.934 18.196 1.00 40.84 175 SER A CA 1
ATOM 1316 C C . SER A 1 175 ? -28.012 -0.893 19.272 1.00 40.84 175 SER A C 1
ATOM 1318 O O . SER A 1 175 ? -27.506 -0.935 20.385 1.00 40.84 175 SER A O 1
ATOM 1320 N N . GLY A 1 176 ? -28.820 0.100 18.903 1.00 32.50 176 GLY A N 1
ATOM 1321 C CA . GLY A 1 176 ? -29.179 1.193 19.804 1.00 32.50 176 GLY A CA 1
ATOM 1322 C C . GLY A 1 176 ? -30.402 1.977 19.349 1.00 32.50 176 GLY A C 1
ATOM 1323 O O . GLY A 1 176 ? -30.383 3.202 19.350 1.00 32.50 176 GLY A O 1
ATOM 1324 N N . ARG A 1 177 ? -31.473 1.292 18.927 1.00 35.25 177 ARG A N 1
ATOM 1325 C CA . ARG A 1 177 ? -32.799 1.916 18.816 1.00 35.25 177 ARG A CA 1
ATOM 1326 C C . ARG A 1 177 ? -33.489 1.780 20.174 1.00 35.25 177 ARG A C 1
ATOM 1328 O O . ARG A 1 177 ? -34.033 0.723 20.484 1.00 35.25 177 ARG A O 1
ATOM 1335 N N . GLU A 1 178 ? -33.417 2.825 20.992 1.00 34.28 178 GLU A N 1
ATOM 1336 C CA . GLU A 1 178 ? -34.208 2.919 22.222 1.00 34.28 178 GLU A CA 1
ATOM 1337 C C . GLU A 1 178 ? -35.717 2.937 21.902 1.00 34.28 178 GLU A C 1
ATOM 1339 O O . GLU A 1 178 ? -36.129 3.531 20.897 1.00 34.28 178 GLU A O 1
ATOM 1344 N N . PRO A 1 179 ? -36.571 2.304 22.728 1.00 39.41 179 PRO A N 1
ATOM 1345 C CA . PRO A 1 179 ? -38.013 2.431 22.601 1.00 39.41 179 PRO A CA 1
ATOM 1346 C C . PRO A 1 179 ? -38.451 3.799 23.135 1.00 39.41 179 PRO A C 1
ATOM 1348 O O . PRO A 1 179 ? -38.178 4.157 24.279 1.00 39.41 179 PRO A O 1
ATOM 1351 N N . GLY A 1 180 ? -39.142 4.561 22.286 1.00 34.81 180 GLY A N 1
ATOM 1352 C CA . GLY A 1 180 ? -39.698 5.867 22.622 1.00 34.81 180 GLY A CA 1
ATOM 1353 C C . GLY A 1 180 ? -40.578 5.822 23.871 1.00 34.81 180 GLY A C 1
ATOM 1354 O O . GLY A 1 180 ? -41.500 5.011 23.976 1.00 34.81 180 GLY A O 1
ATOM 1355 N N . GLY A 1 181 ? -40.277 6.720 24.808 1.00 28.83 181 GLY A N 1
ATOM 1356 C CA . GLY A 1 181 ? -41.070 6.962 26.002 1.00 28.83 181 GLY A CA 1
ATOM 1357 C C . GLY A 1 181 ? -42.434 7.569 25.674 1.00 28.83 181 GLY A C 1
ATOM 1358 O O . GLY A 1 181 ? -42.548 8.523 24.907 1.00 28.83 181 GLY A O 1
ATOM 1359 N N . CYS A 1 182 ? -43.468 7.011 26.298 1.00 34.62 182 CYS A N 1
ATOM 1360 C CA . CYS A 1 182 ? -44.757 7.661 26.506 1.00 34.62 182 CYS A CA 1
ATOM 1361 C C . CYS A 1 182 ? -44.616 8.819 27.503 1.00 34.62 182 CYS A C 1
ATOM 1363 O O . CYS A 1 182 ? -43.990 8.623 28.545 1.00 34.62 182 CYS A O 1
ATOM 1365 N N . LEU A 1 183 ? -45.273 9.953 27.214 1.00 32.12 183 LEU A N 1
ATOM 1366 C CA . LEU A 1 183 ? -46.188 10.740 28.079 1.00 32.12 183 LEU A CA 1
ATOM 1367 C C . LEU A 1 183 ? -46.276 12.206 27.583 1.00 32.12 183 LEU A C 1
ATOM 1369 O O . LEU A 1 183 ? -45.314 12.682 26.977 1.00 32.12 183 LEU A O 1
ATOM 1373 N N . PRO A 1 184 ? -47.335 12.973 27.920 1.00 46.16 184 PRO A N 1
ATOM 1374 C CA . PRO A 1 184 ? -48.600 12.600 28.564 1.00 46.16 184 PRO A CA 1
ATOM 1375 C C . PRO A 1 184 ? -49.810 12.570 27.614 1.00 46.16 184 PRO A C 1
ATOM 1377 O O . PRO A 1 184 ? -49.775 13.233 26.553 1.00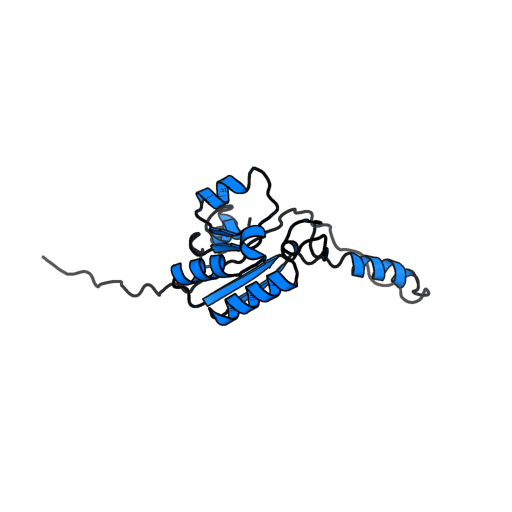 46.16 184 PRO A O 1
#

pLDDT: mean 78.74, std 23.47, range [27.5, 98.38]

Sequence (184 aa):
MAVAALTGHGDPDVQELLPATVSPDRVALVGLHSWTDDDFPNVAEWGIQSFGPDELRATTRPVLDWLEATGCSRVAIHFDVDVIDSDELVLGLGAEPNGLTSTEVRRIVADVDESADVVGFTIAEFIPRQVMHLRQTCGASRSSRDRRLPDRLARVGGRLALRAVGAACDQPGNSGREPGGCLP

Foldseek 3Di:
DVLCLLCPHDDVVSVVVDPHHFQQLQWEFEQDDDDDPVPVVVNVVSVHHYDHCVNQQVHLVVVLVSCVVVVFQEFEFEAEVCLAALVAPDFAPDRDHPHHHPVSVVVNVVVVVVRHPHPYYHYDRGDPVVVVVVCVVVVVPPPDPDPDDDDDDDDDDDDDDDTTGGTDGDDPDPPDDDDDDDDD

Radius of gyration: 21.63 Å; Cα contacts (8 Å, |Δi|>4): 243; chains: 1; bounding box: 63×46×68 Å

InterPro domains:
  IPR006035 Ureohydrolase [PF00491] (20-130)
  IPR006035 Ureohydrolase [PTHR43782] (1-129)
  IPR023696 Ureohydrolase domain superfamily [SSF52768] (1-129)

Secondary structure (DSSP, 8-state):
-HHHHHTT-S-HHHHTT-S----GGG-EEES-----TTHHHHHHHHT-EEE-HHHHSS-SHHHHHHHHHHT-SEEEEEEEGGGB-TTT---SSS--TT-B-HHHHHHHHHHHHHHSEEEEEEEE----HHHHHHHHHHHTT--S--------------------B---PPPPP----PPPPP--

Organism: Saccharopolyspora erythraea (strain ATCC 11635 / DSM 40517 / JCM 4748 / NBRC 13426 / NCIMB 8594 / NRRL 2338) (NCBI:txid405948)

Mean predicted aligned error: 11.88 Å